Protein AF-A0A379TWH7-F1 (afdb_monomer_lite)

Foldseek 3Di:
DDDDDPPPDDPPPPPLFDPLLVVLLVLLVVLDLCVVPVVVVVCVQLNPVRSVVVCVVVVVVVVVVVVVVVVVCVVDVDPDDCLVVCCVPPHVVRSVVVVVVVVVVVVVSLVVRLQSQLVVVCVVVVPDDSVVSSVVVVVVVVVQVPPDPNSVSVVSSVSSVVSVVVVVVVVVVVVCLCVPVDPPDPNCHCVSVVVSVVVVVVVVVD

Organism: Salmonella diarizonae (NCBI:txid59204)

Secondary structure (DSSP, 8-state):
--------PPP-----S-HHHHHHHHHHHHS-HIIIIIHHHHHHHHHHHHHHHHHHHHHHHHHHHHHHHHHHHHHS--SS-HHHHHHHHT-HHHHHHHHHHHHHHHHHHHHHHHHHHHHHHHHH-TTS-HHHHHHHHHHHHHHHHHH-HHHHHHHHHHHHHHHHHHHHHHHHHHHHHHHT-STTS---TTHHHHHHHHHHHHHTT-

InterPro domains:
  IPR004840 Amino acid permease, conserved site [PS00218] (46-77)
  IPR004841 Amino acid permease/SLC12A domain [PF00324] (21-196)
  IPR050524 Amino-acid permease-like [PTHR43341] (9-195)

Sequence (206 aa):
MGSKTKTTEAPALRRELKARHLTMIAIGGSIGTGLFVASGATISQAGPGGALFSYILIGLMVYFLMTSLGELAAYMPVSGSFATYGQNYVEEGFGFALGWNYWYNWAVTIAVDLVAAQLVMGWWFPDTPGWIWSALFLCVIFLLNYISVRGFGEAEYWFSLIKVATVIIFIIVGVAMIIGIFKGVEPVGWSNWTTAMRLSLAVLRQ

pLDDT: mean 79.87, std 15.25, range [38.5, 97.06]

Structure (mmCIF, N/CA/C/O backbone):
data_AF-A0A379TWH7-F1
#
_entry.id   AF-A0A379TWH7-F1
#
loop_
_atom_site.group_PDB
_atom_site.id
_atom_site.type_symbol
_atom_site.label_atom_id
_atom_site.label_alt_id
_atom_site.label_comp_id
_atom_site.label_asym_id
_atom_site.label_entity_id
_atom_site.label_seq_id
_atom_site.pdbx_PDB_ins_code
_atom_site.Cartn_x
_atom_site.Cartn_y
_atom_site.Cartn_z
_atom_site.occupancy
_atom_site.B_iso_or_equiv
_atom_site.auth_seq_id
_atom_site.auth_comp_id
_atom_site.auth_asym_id
_atom_site.auth_atom_id
_atom_site.pdbx_PDB_model_num
ATOM 1 N N . MET A 1 1 ? -30.732 -3.553 51.190 1.00 41.97 1 MET A N 1
ATOM 2 C CA . MET A 1 1 ? -30.822 -4.399 49.980 1.00 41.97 1 MET A CA 1
ATOM 3 C C . MET A 1 1 ? -30.023 -3.700 48.883 1.00 41.97 1 MET A C 1
ATOM 5 O O . MET A 1 1 ? -30.536 -2.804 48.233 1.00 41.97 1 MET A O 1
ATOM 9 N N . GLY A 1 2 ? -28.715 -3.970 48.812 1.00 41.72 2 GLY A N 1
ATOM 10 C CA . GLY A 1 2 ? -27.791 -3.265 47.917 1.00 41.72 2 GLY A CA 1
ATOM 11 C C . GLY A 1 2 ? -27.851 -3.847 46.509 1.00 41.72 2 GLY A C 1
ATOM 12 O O . GLY A 1 2 ? -27.476 -5.000 46.308 1.00 41.72 2 GLY A O 1
ATOM 13 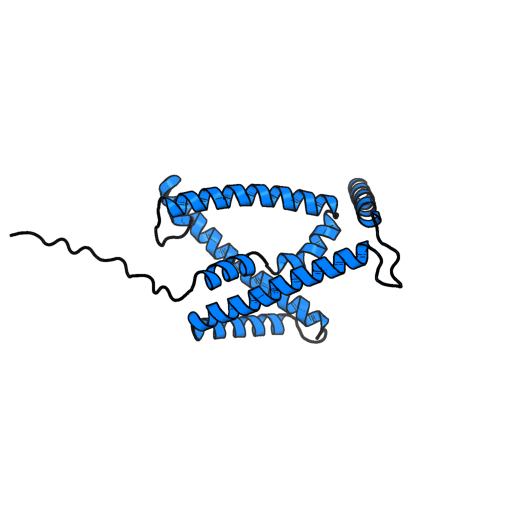N N . SER A 1 3 ? -28.345 -3.057 45.557 1.00 43.91 3 SER A N 1
ATOM 14 C CA . SER A 1 3 ? -28.321 -3.379 44.130 1.00 43.91 3 SER A CA 1
ATOM 15 C C . SER A 1 3 ? -26.869 -3.522 43.670 1.00 43.91 3 SER A C 1
ATOM 17 O O . SER A 1 3 ? -26.143 -2.535 43.567 1.00 43.91 3 SER A O 1
ATOM 19 N N . LYS A 1 4 ? -26.429 -4.760 43.421 1.00 41.62 4 LYS A N 1
ATOM 20 C CA . LYS A 1 4 ? -25.165 -5.040 42.734 1.00 41.62 4 LYS A CA 1
ATOM 21 C C . LYS A 1 4 ? -25.346 -4.681 41.262 1.00 41.62 4 LYS A C 1
ATOM 23 O O . LYS A 1 4 ? -25.894 -5.468 40.494 1.00 41.62 4 LYS A O 1
ATOM 28 N N . THR A 1 5 ? -24.890 -3.495 40.881 1.00 42.72 5 THR A N 1
ATOM 29 C CA . THR A 1 5 ? -24.709 -3.110 39.481 1.00 42.72 5 THR A CA 1
ATOM 30 C C . THR A 1 5 ? -23.737 -4.107 38.849 1.00 42.72 5 THR A C 1
ATOM 32 O O . THR A 1 5 ? -22.561 -4.137 39.203 1.00 42.72 5 THR A O 1
ATOM 35 N N . LYS A 1 6 ? -24.234 -4.983 37.969 1.00 38.50 6 LYS A N 1
ATOM 36 C CA . LYS A 1 6 ? -23.388 -5.837 37.129 1.00 38.50 6 LYS A CA 1
ATOM 37 C C . LYS A 1 6 ? -22.610 -4.918 36.190 1.00 38.50 6 LYS A C 1
ATOM 39 O O . LYS A 1 6 ? -23.174 -4.413 35.224 1.00 38.50 6 LYS A O 1
ATOM 44 N N . THR A 1 7 ? -21.337 -4.684 36.480 1.00 41.66 7 THR A N 1
ATOM 45 C CA . THR A 1 7 ? -20.382 -4.159 35.506 1.00 41.66 7 THR A CA 1
ATOM 46 C C . THR A 1 7 ? -20.262 -5.214 34.412 1.00 41.66 7 THR A C 1
ATOM 48 O O . THR A 1 7 ? -19.643 -6.256 34.611 1.00 41.66 7 THR A O 1
ATOM 51 N N . THR A 1 8 ? -20.940 -5.005 33.286 1.00 43.81 8 THR A N 1
ATOM 52 C CA . THR A 1 8 ? -20.723 -5.797 32.074 1.00 43.81 8 THR A CA 1
ATOM 53 C C . THR A 1 8 ? -19.299 -5.502 31.614 1.00 43.81 8 THR A C 1
ATOM 55 O O . THR A 1 8 ? -19.053 -4.477 30.984 1.00 43.81 8 THR A O 1
ATOM 58 N N . GLU A 1 9 ? -18.342 -6.346 32.005 1.00 47.56 9 GLU A N 1
ATOM 59 C CA . GLU A 1 9 ? -16.989 -6.319 31.454 1.00 47.56 9 GLU A CA 1
ATOM 60 C C . GLU A 1 9 ? -17.110 -6.429 29.930 1.00 47.56 9 GLU A C 1
ATOM 62 O O . GLU A 1 9 ? -17.664 -7.401 29.408 1.00 47.56 9 GLU A O 1
ATOM 67 N N . ALA A 1 10 ? -16.660 -5.396 29.212 1.00 54.84 10 ALA A N 1
ATOM 68 C CA . ALA A 1 10 ? -16.568 -5.443 27.761 1.00 54.84 10 ALA A CA 1
ATOM 69 C C . ALA A 1 10 ? -15.741 -6.683 27.375 1.00 54.84 10 ALA A C 1
ATOM 71 O O . ALA A 1 10 ? -14.722 -6.942 28.022 1.00 54.84 10 ALA A O 1
ATOM 72 N N . PRO A 1 11 ? -16.160 -7.472 26.369 1.00 49.34 11 PRO A N 1
ATOM 73 C CA . PRO A 1 11 ? -15.465 -8.699 26.008 1.00 49.34 11 PRO A CA 1
ATOM 74 C C . PRO A 1 11 ? -13.989 -8.391 25.754 1.00 49.34 11 PRO A C 1
ATOM 76 O O . PRO A 1 11 ? -13.649 -7.615 24.860 1.00 49.34 11 PRO A O 1
ATOM 79 N N . ALA A 1 12 ? -13.113 -8.974 26.574 1.00 54.34 12 ALA A N 1
ATOM 80 C CA . ALA A 1 12 ? -11.678 -8.799 26.443 1.00 54.34 12 ALA A CA 1
ATOM 81 C C . ALA A 1 12 ? -11.253 -9.280 25.049 1.00 54.34 12 ALA A C 1
ATOM 83 O O . ALA A 1 12 ? -11.352 -10.469 24.731 1.00 54.34 12 ALA A O 1
ATOM 84 N N . LEU A 1 13 ? -10.806 -8.346 24.205 1.00 58.84 13 LEU A N 1
ATOM 85 C CA . LEU A 1 13 ? -10.244 -8.651 22.893 1.00 58.84 13 LEU A CA 1
ATOM 86 C C . LEU A 1 13 ? -9.157 -9.715 23.061 1.00 58.84 13 LEU A C 1
ATOM 88 O O . LEU A 1 13 ? -8.181 -9.518 23.792 1.00 58.84 13 LEU A O 1
ATOM 92 N N . ARG A 1 14 ? -9.319 -10.857 22.381 1.00 55.38 14 ARG A N 1
ATOM 93 C CA . ARG A 1 14 ? -8.297 -11.905 22.355 1.00 55.38 14 ARG A CA 1
ATOM 94 C C . ARG A 1 14 ? -7.048 -11.335 21.698 1.00 55.38 14 ARG A C 1
ATOM 96 O O . ARG A 1 14 ? -6.985 -11.157 20.484 1.00 55.38 14 ARG A O 1
ATOM 103 N N . ARG A 1 15 ? -6.052 -11.014 22.519 1.00 59.81 15 ARG A N 1
ATOM 104 C CA . ARG A 1 15 ? -4.813 -10.371 22.083 1.00 59.81 15 ARG A CA 1
ATOM 105 C C . ARG A 1 15 ? -3.874 -11.408 21.470 1.00 59.81 15 ARG A C 1
ATOM 107 O O . ARG A 1 15 ? -2.897 -11.823 22.082 1.00 59.81 15 ARG A O 1
ATOM 114 N N . GLU A 1 16 ? -4.215 -11.873 20.270 1.00 66.81 16 GLU A N 1
ATOM 115 C CA . GLU A 1 16 ? -3.460 -12.922 19.573 1.00 66.81 16 GLU A CA 1
ATOM 116 C C . GLU A 1 16 ? -2.306 -12.377 18.713 1.00 66.81 16 GLU A C 1
ATOM 118 O O . GLU A 1 16 ? -1.366 -13.114 18.412 1.00 66.81 16 GLU A O 1
ATOM 123 N N . LEU A 1 17 ? -2.329 -11.081 18.374 1.00 66.00 17 LEU A N 1
ATOM 124 C CA . LEU A 1 17 ? -1.274 -10.389 17.628 1.00 66.00 17 LEU A CA 1
ATOM 125 C C . LEU A 1 17 ? -0.254 -9.746 18.581 1.00 66.00 17 LEU A C 1
ATOM 127 O O . LEU A 1 17 ? -0.597 -8.935 19.443 1.00 66.00 17 LEU A O 1
ATOM 131 N N . LYS A 1 18 ? 1.025 -10.105 18.419 1.00 75.62 18 LYS A N 1
ATOM 132 C CA . LYS A 1 18 ? 2.149 -9.502 19.155 1.00 75.62 18 LYS A CA 1
ATOM 133 C C . LYS A 1 18 ? 2.480 -8.120 18.580 1.00 75.62 18 LYS A C 1
ATOM 135 O O . LYS A 1 18 ? 2.229 -7.868 17.405 1.00 75.62 18 LYS A O 1
ATOM 140 N N . ALA A 1 19 ? 3.138 -7.264 19.366 1.00 79.44 19 ALA A N 1
ATOM 141 C CA . ALA A 1 19 ? 3.559 -5.922 18.935 1.00 79.44 19 ALA A CA 1
ATOM 142 C C . ALA A 1 19 ? 4.346 -5.936 17.610 1.00 79.44 19 ALA A C 1
ATOM 144 O O . ALA A 1 19 ? 4.063 -5.148 16.718 1.00 79.44 19 ALA A O 1
ATOM 145 N N . ARG A 1 20 ? 5.245 -6.914 17.427 1.00 78.50 20 ARG A N 1
ATOM 146 C CA . ARG A 1 20 ? 5.982 -7.100 16.165 1.00 78.50 20 ARG A CA 1
ATOM 147 C C . ARG A 1 20 ? 5.073 -7.348 14.950 1.00 78.50 20 ARG A C 1
ATOM 149 O O . ARG A 1 20 ? 5.395 -6.892 13.862 1.00 78.50 20 ARG A O 1
ATOM 156 N N . HIS A 1 21 ? 3.954 -8.062 15.124 1.00 77.75 21 HIS A N 1
ATOM 157 C CA . HIS A 1 21 ? 3.006 -8.318 14.036 1.00 77.75 21 HIS A CA 1
ATOM 158 C C . HIS A 1 21 ? 2.254 -7.030 13.712 1.00 77.75 21 HIS A C 1
ATOM 160 O O . HIS A 1 21 ? 2.163 -6.671 12.552 1.00 77.75 21 HIS A O 1
ATOM 166 N N . LEU A 1 22 ? 1.816 -6.281 14.728 1.00 79.00 22 LEU A N 1
ATOM 167 C CA . LEU A 1 22 ? 1.163 -4.981 14.543 1.00 79.00 22 LEU A CA 1
ATOM 168 C C . LEU A 1 22 ? 2.055 -3.980 13.792 1.00 79.00 22 LEU A C 1
ATOM 170 O O . LEU A 1 22 ? 1.599 -3.364 12.835 1.00 79.00 22 LEU A O 1
ATOM 174 N N . THR A 1 23 ? 3.332 -3.860 14.167 1.00 83.56 23 THR A N 1
ATOM 175 C CA . THR A 1 23 ? 4.281 -2.982 13.464 1.00 83.56 23 THR A CA 1
ATOM 176 C C . THR A 1 23 ? 4.491 -3.419 12.017 1.00 83.56 23 THR A C 1
ATOM 178 O O . THR A 1 23 ? 4.464 -2.587 11.115 1.00 83.56 23 THR A O 1
ATOM 181 N N . MET A 1 24 ? 4.658 -4.720 11.770 1.00 79.94 24 MET A N 1
ATOM 182 C CA . MET A 1 24 ? 4.864 -5.223 10.409 1.00 79.94 24 MET A CA 1
ATOM 183 C C . MET A 1 24 ? 3.610 -5.146 9.543 1.00 79.94 24 MET A C 1
ATOM 185 O O . MET A 1 24 ? 3.743 -4.898 8.351 1.00 79.94 24 MET A O 1
ATOM 189 N N . ILE A 1 25 ? 2.416 -5.286 10.120 1.00 82.88 25 ILE A N 1
ATOM 190 C CA . ILE A 1 25 ? 1.145 -5.031 9.432 1.00 82.88 25 ILE A CA 1
ATOM 191 C C . ILE A 1 25 ? 1.052 -3.549 9.052 1.00 82.88 25 ILE A C 1
ATOM 193 O O . ILE A 1 25 ? 0.705 -3.231 7.923 1.00 82.88 25 ILE A O 1
ATOM 197 N N . ALA A 1 26 ? 1.422 -2.630 9.950 1.00 84.69 26 ALA A N 1
ATOM 198 C CA . ALA A 1 26 ? 1.404 -1.196 9.652 1.00 84.69 26 ALA A CA 1
ATOM 199 C C . ALA A 1 26 ? 2.399 -0.816 8.535 1.00 84.69 26 ALA A C 1
ATOM 201 O O . ALA A 1 26 ? 2.061 -0.071 7.613 1.00 84.69 26 ALA A O 1
ATOM 202 N N . ILE A 1 27 ? 3.615 -1.369 8.568 1.00 85.69 27 ILE A N 1
ATOM 203 C CA . ILE A 1 27 ? 4.618 -1.150 7.513 1.00 85.69 27 ILE A CA 1
ATOM 204 C C . ILE A 1 27 ? 4.176 -1.822 6.203 1.00 85.69 27 ILE A C 1
ATOM 206 O O . ILE A 1 27 ? 4.192 -1.201 5.147 1.00 85.69 27 ILE A O 1
ATOM 210 N N . GLY A 1 28 ? 3.725 -3.073 6.261 1.00 82.94 28 GLY 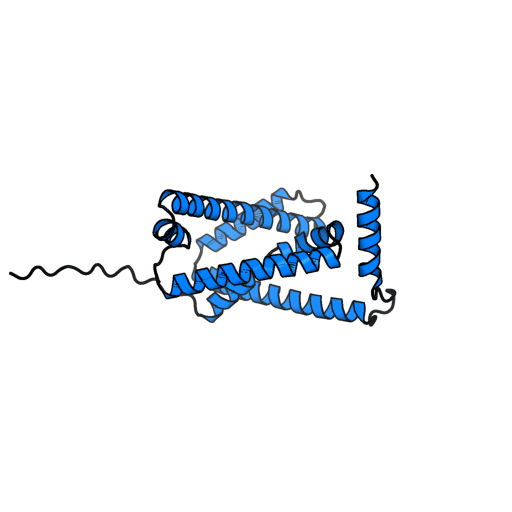A N 1
ATOM 211 C CA . GLY A 1 28 ? 3.330 -3.859 5.089 1.00 82.94 28 GLY A CA 1
ATOM 212 C C . GLY A 1 28 ? 2.057 -3.360 4.415 1.00 82.94 28 GLY A C 1
ATOM 213 O O . GLY A 1 28 ? 1.940 -3.462 3.195 1.00 82.94 28 GLY A O 1
ATOM 214 N N . GLY A 1 29 ? 1.138 -2.797 5.200 1.00 82.25 29 GLY A N 1
ATOM 215 C CA . GLY A 1 29 ? -0.083 -2.155 4.725 1.00 82.25 29 GLY A CA 1
ATOM 216 C C . GLY A 1 29 ? 0.162 -0.762 4.148 1.00 82.25 29 GLY A C 1
ATOM 217 O O . GLY A 1 29 ? -0.509 -0.378 3.197 1.00 82.25 29 GLY A O 1
ATOM 218 N N . SER A 1 30 ? 1.147 -0.016 4.663 1.00 85.25 30 SER A N 1
ATOM 219 C CA . SER A 1 30 ? 1.536 1.272 4.064 1.00 85.25 30 SER A CA 1
ATOM 220 C C . SER A 1 30 ? 2.358 1.096 2.781 1.00 85.25 30 SER A C 1
ATOM 222 O O . SER A 1 30 ? 2.226 1.892 1.852 1.00 85.25 30 SER A O 1
ATOM 224 N N . ILE A 1 31 ? 3.151 0.022 2.678 1.00 86.06 31 ILE A N 1
ATOM 225 C CA . ILE A 1 31 ? 3.842 -0.379 1.444 1.00 86.06 31 ILE A CA 1
ATOM 226 C C . ILE A 1 31 ? 2.873 -1.181 0.558 1.00 86.06 31 ILE A C 1
ATOM 228 O O . ILE A 1 31 ? 2.811 -2.416 0.572 1.00 86.06 31 ILE A O 1
ATOM 232 N N . GLY A 1 32 ? 2.080 -0.445 -0.215 1.00 77.19 32 GLY A N 1
ATOM 233 C CA . GLY A 1 32 ? 1.083 -0.997 -1.127 1.00 77.19 32 GLY A CA 1
ATOM 234 C C . GLY A 1 32 ? 1.594 -1.259 -2.545 1.00 77.19 32 GLY A C 1
ATOM 235 O O . GLY A 1 32 ? 2.713 -0.906 -2.927 1.00 77.19 32 GLY A O 1
ATOM 236 N N . THR A 1 33 ? 0.702 -1.814 -3.362 1.00 79.75 33 THR A N 1
ATOM 237 C CA . THR A 1 33 ? 0.847 -1.947 -4.821 1.00 79.75 33 THR A CA 1
ATOM 238 C C . THR A 1 33 ? 1.147 -0.611 -5.504 1.00 79.75 33 THR A C 1
ATOM 240 O O . THR A 1 33 ? 1.873 -0.577 -6.497 1.00 79.75 33 THR A O 1
ATOM 243 N N . GLY A 1 34 ? 0.686 0.504 -4.925 1.00 75.62 34 GLY A N 1
ATOM 244 C CA . GLY A 1 34 ? 0.946 1.858 -5.414 1.00 75.62 34 GLY A CA 1
ATOM 245 C C . GLY A 1 34 ? 2.431 2.194 -5.602 1.00 75.62 34 GLY A C 1
ATOM 246 O O . GLY A 1 34 ? 2.769 2.837 -6.593 1.00 75.62 34 GLY A O 1
ATOM 247 N N . LEU A 1 35 ? 3.326 1.711 -4.731 1.00 83.44 35 LEU A N 1
ATOM 248 C CA . LEU A 1 35 ? 4.763 2.006 -4.837 1.00 83.44 35 LEU A CA 1
ATOM 249 C C . LEU A 1 35 ? 5.415 1.365 -6.074 1.00 83.44 35 LEU A C 1
ATOM 251 O O . LEU A 1 35 ? 6.339 1.924 -6.657 1.00 83.44 35 LEU A O 1
ATOM 255 N N . PHE A 1 36 ? 4.953 0.181 -6.473 1.00 78.38 36 PHE A N 1
ATOM 256 C CA . PHE A 1 36 ? 5.577 -0.582 -7.558 1.00 78.38 36 PHE A CA 1
ATOM 257 C C . PHE A 1 36 ? 4.824 -0.451 -8.881 1.00 78.38 36 PHE A C 1
ATOM 259 O O . PHE A 1 36 ? 5.446 -0.375 -9.935 1.00 78.38 36 PHE A O 1
ATOM 266 N N . VAL A 1 37 ? 3.493 -0.397 -8.834 1.00 81.69 37 VAL A N 1
ATOM 267 C CA . VAL A 1 37 ? 2.642 -0.374 -10.030 1.00 81.69 37 VAL A CA 1
ATOM 268 C C . VAL A 1 37 ? 2.282 1.056 -10.431 1.00 81.69 37 VAL A C 1
ATOM 270 O O . VAL A 1 37 ? 2.312 1.384 -11.614 1.00 81.69 37 VAL A O 1
ATOM 273 N N . ALA A 1 38 ? 1.983 1.937 -9.469 1.00 79.56 38 ALA A N 1
ATOM 274 C CA . ALA A 1 38 ? 1.510 3.291 -9.773 1.00 79.56 38 ALA A CA 1
ATOM 275 C C . ALA A 1 38 ? 2.638 4.331 -9.856 1.00 79.56 38 ALA A C 1
ATOM 277 O O . ALA A 1 38 ? 2.545 5.271 -10.645 1.00 79.56 38 ALA A O 1
ATOM 278 N N . SER A 1 39 ? 3.729 4.168 -9.098 1.00 83.50 39 SER A N 1
ATOM 279 C CA . SER A 1 39 ? 4.813 5.159 -9.061 1.00 83.50 39 SER A CA 1
ATOM 280 C C . SER A 1 39 ? 5.451 5.423 -10.425 1.00 83.50 39 SER A C 1
ATOM 282 O O . SER A 1 39 ? 5.795 6.569 -10.707 1.00 83.50 39 SER A O 1
ATOM 284 N N . GLY A 1 40 ? 5.551 4.415 -11.299 1.00 80.31 40 GLY A N 1
ATOM 285 C CA . GLY A 1 40 ? 6.051 4.601 -12.665 1.00 80.31 40 GLY A CA 1
ATOM 286 C C . GLY A 1 40 ? 5.194 5.579 -13.476 1.00 80.31 40 GLY A C 1
ATOM 287 O O . GLY A 1 40 ? 5.724 6.506 -14.090 1.00 80.31 40 GLY A O 1
ATOM 288 N N . ALA A 1 41 ? 3.867 5.435 -13.411 1.00 80.50 41 ALA A N 1
ATOM 289 C CA . ALA A 1 41 ? 2.933 6.340 -14.077 1.00 80.50 41 ALA A CA 1
ATOM 290 C C . ALA A 1 41 ? 2.991 7.756 -13.480 1.00 80.50 41 ALA A C 1
ATOM 292 O O . ALA A 1 41 ? 3.061 8.730 -14.229 1.00 80.50 41 ALA A O 1
ATOM 293 N N . THR A 1 42 ? 3.045 7.877 -12.149 1.00 82.75 42 THR A N 1
ATOM 294 C CA . THR A 1 42 ? 3.164 9.174 -11.462 1.00 82.75 42 THR A CA 1
ATOM 295 C C . THR A 1 42 ? 4.439 9.911 -11.862 1.00 82.75 42 THR A C 1
ATOM 297 O O . THR A 1 42 ? 4.385 11.091 -12.196 1.00 82.75 42 THR A O 1
ATOM 300 N N . ILE A 1 43 ? 5.587 9.226 -11.881 1.00 84.81 43 ILE A N 1
ATOM 301 C CA . ILE A 1 43 ? 6.868 9.830 -12.271 1.00 84.81 43 ILE A CA 1
ATOM 302 C C . ILE A 1 43 ? 6.865 10.190 -13.761 1.00 84.81 43 ILE A C 1
ATOM 304 O O . ILE A 1 43 ? 7.368 11.250 -14.125 1.00 84.81 43 ILE A O 1
ATOM 308 N N . SER A 1 44 ? 6.276 9.355 -14.622 1.00 81.38 44 SER A N 1
ATOM 309 C CA . SER A 1 44 ? 6.177 9.639 -16.058 1.00 81.38 44 SER A CA 1
ATOM 310 C C . SER A 1 44 ? 5.304 10.858 -16.366 1.00 81.38 44 SER A C 1
ATOM 312 O O . SER A 1 44 ? 5.599 11.576 -17.317 1.00 81.38 44 SER A O 1
ATOM 314 N N . GLN A 1 45 ? 4.228 11.079 -15.607 1.00 81.94 45 GLN A N 1
ATOM 315 C CA . GLN A 1 45 ? 3.286 12.177 -15.845 1.00 81.94 45 GLN A CA 1
ATOM 316 C C . GLN A 1 45 ? 3.718 13.476 -15.153 1.00 81.94 45 GLN A C 1
ATOM 318 O O . GLN A 1 45 ? 3.724 14.535 -15.774 1.00 81.94 45 GLN A O 1
ATOM 323 N N . ALA A 1 46 ? 4.097 13.406 -13.874 1.00 81.00 46 ALA A N 1
ATOM 324 C CA . ALA A 1 46 ? 4.458 14.577 -13.070 1.00 81.00 46 ALA A CA 1
ATOM 325 C C . ALA A 1 46 ? 5.950 14.948 -13.163 1.00 81.00 46 ALA A C 1
ATOM 327 O O . ALA A 1 46 ? 6.358 16.022 -12.716 1.00 81.00 46 ALA A O 1
ATOM 328 N N . GLY A 1 47 ? 6.785 14.061 -13.709 1.00 83.50 47 GLY A N 1
ATOM 329 C CA . GLY A 1 47 ? 8.238 14.171 -13.633 1.00 83.50 47 GLY A CA 1
ATOM 330 C C . GLY A 1 47 ? 8.793 13.817 -12.246 1.00 83.50 47 GLY A C 1
ATOM 331 O O . GLY A 1 47 ? 8.053 13.773 -11.261 1.00 83.50 47 GLY A O 1
ATOM 332 N N . PRO A 1 48 ? 10.116 13.605 -12.119 1.00 84.69 48 PRO A N 1
ATOM 333 C CA . PRO A 1 48 ? 10.739 13.243 -10.846 1.00 84.69 48 PRO A CA 1
ATOM 334 C C . PRO A 1 48 ? 10.623 14.356 -9.794 1.00 84.69 48 PRO A C 1
ATOM 336 O O . PRO A 1 48 ? 10.358 14.070 -8.629 1.00 84.69 48 PRO A O 1
ATOM 339 N N . GLY A 1 49 ? 10.760 15.625 -10.199 1.00 85.38 49 GLY A N 1
ATOM 340 C CA . GLY A 1 49 ? 10.616 16.770 -9.294 1.00 85.38 49 GLY A CA 1
ATOM 341 C C . GLY A 1 49 ? 9.181 16.956 -8.791 1.00 85.38 49 GLY A C 1
ATOM 342 O O . GLY A 1 49 ? 8.974 17.125 -7.591 1.00 85.38 49 GLY A O 1
ATOM 343 N N . GLY A 1 50 ? 8.193 16.862 -9.690 1.00 86.75 50 GLY A N 1
ATOM 344 C CA . GLY A 1 50 ? 6.775 16.948 -9.334 1.00 86.75 50 GLY A CA 1
ATOM 345 C C . GLY A 1 50 ? 6.344 15.796 -8.429 1.00 86.75 50 GLY A C 1
ATOM 346 O O . GLY A 1 50 ? 5.754 16.035 -7.380 1.00 86.75 50 GLY A O 1
ATOM 347 N N . ALA A 1 51 ? 6.731 14.562 -8.766 1.00 87.69 51 ALA A N 1
ATOM 348 C CA . ALA A 1 51 ? 6.445 13.388 -7.946 1.00 87.69 51 ALA A CA 1
ATOM 349 C C . ALA A 1 51 ? 7.044 13.499 -6.531 1.00 87.69 51 ALA A C 1
ATOM 351 O O . ALA A 1 51 ? 6.352 13.211 -5.555 1.00 87.69 51 ALA A O 1
ATOM 352 N N . LEU A 1 52 ? 8.296 13.963 -6.399 1.00 89.19 52 LEU A N 1
ATOM 353 C CA . LEU A 1 52 ? 8.938 14.141 -5.093 1.00 89.19 52 LEU A CA 1
ATOM 354 C C . LEU A 1 52 ? 8.263 15.243 -4.265 1.00 89.19 52 LEU A C 1
ATOM 356 O O . LEU A 1 52 ? 8.002 15.046 -3.079 1.00 89.19 52 LEU A O 1
ATOM 360 N N . PHE A 1 53 ? 7.946 16.383 -4.883 1.00 90.31 53 PHE A N 1
ATOM 361 C CA . PHE A 1 53 ? 7.253 17.478 -4.205 1.00 90.31 53 PHE A CA 1
ATOM 362 C C . PHE A 1 53 ? 5.864 17.052 -3.715 1.00 90.31 53 PHE A C 1
ATOM 364 O O . PHE A 1 53 ? 5.531 17.267 -2.549 1.00 90.31 53 PHE A O 1
ATOM 371 N N . SER A 1 54 ? 5.081 16.380 -4.565 1.00 90.69 54 SER A N 1
ATOM 372 C CA . SER A 1 54 ? 3.780 15.823 -4.183 1.00 90.69 54 SER A CA 1
ATOM 373 C C . SER A 1 54 ? 3.904 14.817 -3.040 1.00 90.69 54 SER A C 1
ATOM 375 O O . SER A 1 54 ? 3.098 14.855 -2.113 1.00 90.69 54 SER A O 1
ATOM 377 N N . TYR A 1 55 ? 4.926 13.954 -3.062 1.00 90.44 55 TYR A N 1
ATOM 378 C CA . TYR A 1 55 ? 5.158 12.983 -1.994 1.00 90.44 55 TYR A CA 1
ATOM 379 C C . TYR A 1 55 ? 5.454 13.662 -0.649 1.00 90.44 55 TYR A C 1
ATOM 381 O O . TYR A 1 55 ? 4.879 13.281 0.368 1.00 90.44 55 TYR A O 1
ATOM 389 N N . ILE A 1 56 ? 6.292 14.705 -0.639 1.00 94.50 56 ILE A N 1
ATOM 390 C CA . ILE A 1 56 ? 6.597 15.484 0.572 1.00 94.50 56 ILE A CA 1
ATOM 391 C C . ILE A 1 56 ? 5.342 16.188 1.097 1.00 94.50 56 ILE A C 1
ATOM 393 O O . ILE A 1 56 ? 5.059 16.128 2.292 1.00 94.50 56 ILE A O 1
ATOM 397 N N . LEU A 1 57 ? 4.575 16.831 0.213 1.00 95.88 57 LEU A N 1
ATOM 398 C CA . LEU A 1 57 ? 3.384 17.589 0.592 1.00 95.88 57 LEU A CA 1
ATOM 399 C C . LEU A 1 57 ? 2.306 16.685 1.209 1.00 95.88 57 LEU A C 1
ATOM 401 O O . LEU A 1 57 ? 1.801 16.967 2.297 1.00 95.88 57 LEU A O 1
ATOM 405 N N . ILE A 1 58 ? 1.982 15.578 0.536 1.00 94.31 58 ILE A N 1
ATOM 406 C CA . ILE A 1 58 ? 1.000 14.606 1.029 1.00 94.31 58 ILE A CA 1
ATOM 407 C C . ILE A 1 58 ? 1.520 13.909 2.287 1.00 94.31 58 ILE A C 1
ATOM 409 O O . ILE A 1 58 ? 0.766 13.748 3.244 1.00 94.31 58 ILE A O 1
ATOM 413 N N . GLY A 1 59 ? 2.806 13.552 2.332 1.00 94.06 59 GLY A N 1
ATOM 414 C CA . GLY A 1 59 ? 3.430 12.948 3.508 1.00 94.06 59 GLY A CA 1
ATOM 415 C C . GLY A 1 59 ? 3.336 13.840 4.746 1.00 94.06 59 GLY A C 1
ATOM 416 O O . GLY A 1 59 ? 2.979 13.357 5.819 1.00 94.06 59 GLY A O 1
ATOM 417 N N . LEU A 1 60 ? 3.570 15.147 4.596 1.00 97.06 60 LEU A N 1
ATOM 418 C CA . LEU A 1 60 ? 3.437 16.115 5.685 1.00 97.06 60 LEU A CA 1
ATOM 419 C C . LEU A 1 60 ? 1.986 16.221 6.181 1.00 97.06 60 LEU A C 1
ATOM 421 O O . LEU A 1 60 ? 1.740 16.202 7.386 1.00 97.06 60 LEU A O 1
ATOM 425 N N . MET A 1 61 ? 1.020 16.285 5.261 1.00 96.69 61 MET A N 1
ATOM 426 C CA . MET A 1 61 ? -0.405 16.315 5.606 1.00 96.69 61 MET A CA 1
ATOM 427 C C . MET A 1 61 ? -0.830 15.048 6.367 1.00 96.69 61 MET A C 1
ATOM 429 O O . MET A 1 61 ? -1.474 15.136 7.412 1.00 96.69 61 MET A O 1
ATOM 433 N N . VAL A 1 62 ? -0.437 13.869 5.874 1.00 94.50 62 VAL A N 1
ATOM 434 C CA . VAL A 1 62 ? -0.747 12.579 6.509 1.00 94.50 62 VAL A CA 1
ATOM 435 C C . VAL A 1 62 ? -0.065 12.456 7.872 1.00 94.50 62 VAL A C 1
ATOM 437 O O . VAL A 1 62 ? -0.680 11.946 8.804 1.00 94.50 62 VAL A O 1
ATOM 440 N N . TYR A 1 63 ? 1.163 12.960 8.027 1.00 95.00 63 TYR A N 1
ATOM 441 C CA . TYR A 1 63 ? 1.871 12.967 9.307 1.00 95.00 63 TYR A CA 1
ATOM 442 C C . TYR A 1 63 ? 1.091 13.716 10.396 1.00 95.00 63 TYR A C 1
ATOM 444 O O . TYR A 1 63 ? 0.877 13.172 11.483 1.00 95.00 63 TYR A O 1
ATOM 452 N N . PHE A 1 64 ? 0.608 14.928 10.103 1.00 96.12 64 PHE A N 1
ATOM 453 C CA . PHE A 1 64 ? -0.210 15.687 11.054 1.00 96.12 64 PHE A CA 1
ATOM 454 C C . PHE A 1 64 ? -1.531 14.978 11.371 1.00 96.12 64 PHE A C 1
ATOM 456 O O . PHE A 1 64 ? -1.911 14.882 12.539 1.00 96.12 64 PHE A O 1
ATOM 463 N N . LEU A 1 65 ? -2.195 14.423 10.354 1.00 93.19 65 LEU A N 1
ATOM 464 C CA . LEU A 1 65 ? -3.456 13.702 10.522 1.00 93.19 65 LEU A CA 1
ATOM 465 C C . LEU A 1 65 ? -3.292 12.461 11.412 1.00 93.19 65 LEU A C 1
ATOM 467 O O . LEU A 1 65 ? -4.071 12.258 12.342 1.00 93.19 65 LEU A O 1
ATOM 471 N N . MET A 1 66 ? -2.261 11.650 11.167 1.00 92.38 66 MET A N 1
ATOM 472 C CA . MET A 1 66 ? -2.006 10.427 11.934 1.00 92.38 66 MET A CA 1
ATOM 473 C C . MET A 1 66 ? -1.562 10.725 13.364 1.00 92.38 66 MET A C 1
ATOM 475 O O . MET A 1 66 ? -1.955 10.009 14.282 1.00 92.38 66 MET A O 1
ATOM 479 N N . THR A 1 67 ? -0.798 11.800 13.569 1.00 93.94 67 THR A N 1
ATOM 480 C CA . THR A 1 67 ? -0.401 12.242 14.914 1.00 93.94 67 THR A CA 1
ATOM 481 C C . THR A 1 67 ? -1.624 12.668 15.727 1.00 93.94 67 THR A C 1
ATOM 483 O O . THR A 1 67 ? -1.810 12.190 16.843 1.00 93.94 67 THR A O 1
ATOM 486 N N . SER A 1 68 ? -2.515 13.477 15.143 1.00 91.56 68 SER A N 1
ATOM 487 C CA . SER A 1 68 ? -3.753 13.914 15.801 1.00 91.56 68 SER A CA 1
ATOM 488 C C . SER A 1 68 ? -4.692 12.745 16.128 1.00 91.56 68 SER A C 1
ATOM 490 O O . SER A 1 68 ? -5.192 12.646 17.249 1.00 91.56 68 SER A O 1
ATOM 492 N N . LEU A 1 69 ? -4.887 11.809 15.191 1.00 90.06 69 LEU A N 1
ATOM 493 C CA . LEU A 1 69 ? -5.668 10.593 15.445 1.00 90.06 69 LEU A CA 1
ATOM 494 C C . LEU A 1 69 ? -5.029 9.707 16.523 1.00 90.06 69 LEU A C 1
ATOM 496 O O . LEU A 1 69 ? -5.747 9.100 17.316 1.00 90.06 69 LEU A O 1
ATOM 500 N N . GLY A 1 70 ? -3.697 9.640 16.570 1.00 89.38 70 GLY A N 1
ATOM 501 C CA . GLY A 1 70 ? -2.954 8.896 17.585 1.00 89.38 70 GLY A CA 1
ATOM 502 C C . GLY A 1 70 ? -3.154 9.453 18.995 1.00 89.38 70 GLY A C 1
ATOM 503 O O . GLY A 1 70 ? -3.417 8.685 19.920 1.00 89.38 70 GLY A O 1
ATOM 504 N N . GLU A 1 71 ? -3.099 10.778 19.160 1.00 91.38 71 GLU A N 1
ATOM 505 C CA . GLU A 1 71 ? -3.399 11.439 20.438 1.00 91.38 71 GLU A CA 1
ATOM 506 C C . GLU A 1 71 ? -4.846 11.194 20.872 1.00 91.38 71 GLU A C 1
ATOM 508 O O . GLU A 1 71 ? -5.106 10.880 22.036 1.00 91.38 71 GLU A O 1
ATOM 513 N N . LEU A 1 72 ? -5.788 11.251 19.927 1.00 89.69 72 LEU A N 1
ATOM 514 C CA . LEU A 1 72 ? -7.197 10.999 20.208 1.00 89.69 72 LEU A CA 1
ATOM 515 C C . LEU A 1 72 ? -7.463 9.543 20.610 1.00 89.69 72 LEU A C 1
ATOM 517 O O . LEU A 1 72 ? -8.244 9.290 21.526 1.00 89.69 72 LEU A O 1
ATOM 521 N N . ALA A 1 73 ? -6.768 8.592 19.982 1.00 87.19 73 ALA A N 1
ATOM 522 C CA . ALA A 1 73 ? -6.833 7.180 20.343 1.00 87.19 73 ALA A CA 1
ATOM 523 C C . ALA A 1 73 ? -6.215 6.881 21.715 1.00 87.19 73 ALA A C 1
ATOM 525 O O . ALA A 1 73 ? -6.711 6.013 22.435 1.00 87.19 73 ALA A O 1
ATOM 526 N N . ALA A 1 74 ? -5.167 7.614 22.105 1.00 87.88 74 ALA A N 1
ATOM 527 C CA . ALA A 1 74 ? -4.587 7.525 23.442 1.00 87.88 74 ALA A CA 1
ATOM 528 C C . ALA A 1 74 ? -5.499 8.149 24.514 1.00 87.88 74 ALA A C 1
ATOM 530 O O . ALA A 1 74 ? -5.599 7.615 25.618 1.00 87.88 74 ALA A O 1
ATOM 531 N N . TYR A 1 75 ? -6.179 9.253 24.189 1.00 87.50 75 TYR A N 1
ATOM 532 C CA . TYR A 1 75 ? -7.114 9.933 25.087 1.00 87.50 75 TYR A CA 1
ATOM 533 C C . TYR A 1 75 ? -8.425 9.154 25.278 1.00 87.50 75 TYR A C 1
ATOM 535 O O . TYR A 1 75 ? -8.924 9.038 26.397 1.00 87.50 75 TYR A O 1
ATOM 543 N N . MET A 1 76 ? -8.973 8.593 24.196 1.00 84.94 76 MET A N 1
ATOM 544 C CA . MET A 1 76 ? -10.226 7.838 24.186 1.00 84.94 76 MET A CA 1
ATOM 545 C C . MET A 1 76 ? -10.007 6.435 23.586 1.00 84.94 76 MET A C 1
ATOM 547 O O . MET A 1 76 ? -10.302 6.206 22.404 1.00 84.94 76 MET A O 1
ATOM 551 N N . PRO A 1 77 ? -9.523 5.470 24.397 1.00 81.06 77 PRO A N 1
ATOM 552 C CA . PRO A 1 77 ? -9.255 4.105 23.958 1.00 81.06 77 PRO A CA 1
ATOM 553 C C . PRO A 1 77 ? -10.557 3.297 23.865 1.00 81.06 77 PRO A C 1
ATOM 555 O O . PRO A 1 77 ? -10.843 2.416 24.676 1.00 81.06 77 PRO A O 1
ATOM 558 N N . VAL A 1 78 ? -11.377 3.619 22.871 1.00 80.44 78 VAL A N 1
ATOM 559 C CA . VAL A 1 78 ? -12.561 2.840 22.497 1.00 80.44 78 VAL A CA 1
ATOM 560 C C . VAL A 1 78 ? -12.179 1.790 21.459 1.00 80.44 78 VAL A C 1
ATOM 562 O O . VAL A 1 78 ? -11.299 2.006 20.634 1.00 80.44 78 VAL A O 1
ATOM 565 N N . SER A 1 79 ? -12.867 0.648 21.454 1.00 71.06 79 SER A N 1
ATOM 566 C CA . SER A 1 79 ? -12.680 -0.387 20.421 1.00 71.06 79 SER A CA 1
ATOM 567 C C . SER A 1 79 ? -13.236 0.009 19.043 1.00 71.06 79 SER A C 1
ATOM 569 O O . SER A 1 79 ? -13.189 -0.792 18.113 1.00 71.06 79 SER A O 1
ATOM 571 N N . GLY A 1 80 ? -13.811 1.209 18.923 1.00 70.44 80 GLY A N 1
ATOM 572 C CA . GLY A 1 80 ? -14.368 1.741 17.686 1.00 70.44 80 GLY A CA 1
ATOM 573 C C . GLY A 1 80 ? -13.302 2.299 16.736 1.00 70.44 80 GLY A C 1
ATOM 574 O O . GLY A 1 80 ? -12.176 2.587 17.129 1.00 70.44 80 GLY A O 1
ATOM 575 N N . SER A 1 81 ? -13.672 2.465 15.464 1.00 78.12 81 SER A N 1
ATOM 576 C CA . SER A 1 81 ? -12.828 3.106 14.442 1.00 78.12 81 SER A CA 1
ATOM 577 C C . SER A 1 81 ? -12.793 4.631 14.625 1.00 78.12 81 SER A C 1
ATOM 579 O O . SER A 1 81 ? -13.591 5.183 15.384 1.00 78.12 81 SER A O 1
ATOM 581 N N . PHE A 1 82 ? -11.950 5.330 13.862 1.00 81.62 82 PHE A N 1
ATOM 582 C CA . PHE A 1 82 ? -11.923 6.796 13.778 1.00 81.62 82 PHE A CA 1
ATOM 583 C C . PHE A 1 82 ? -13.282 7.417 13.406 1.00 81.62 82 PHE A C 1
ATOM 585 O O . PHE A 1 82 ? -13.536 8.576 13.724 1.00 81.62 82 PHE A O 1
ATOM 592 N N . ALA A 1 83 ? -14.192 6.640 12.808 1.00 85.56 83 ALA A N 1
ATOM 593 C CA . ALA A 1 83 ? -15.593 7.023 12.640 1.00 85.56 83 ALA A CA 1
ATOM 594 C C . ALA A 1 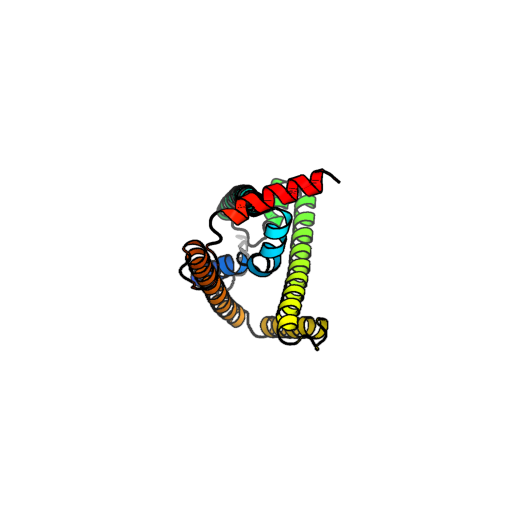83 ? -16.260 7.401 13.979 1.00 85.56 83 ALA A C 1
ATOM 596 O O . ALA A 1 83 ? -16.971 8.396 14.037 1.00 85.56 83 ALA A O 1
ATOM 597 N N . THR A 1 84 ? -15.956 6.682 15.065 1.00 85.88 84 THR A N 1
ATOM 598 C CA . THR A 1 84 ? -16.450 6.955 16.431 1.00 85.88 84 THR A CA 1
ATOM 599 C C . THR A 1 84 ? -15.999 8.326 16.924 1.00 85.88 84 THR A C 1
ATOM 601 O O . THR A 1 84 ? -16.762 9.054 17.552 1.00 85.88 84 THR A O 1
ATOM 604 N N . TYR A 1 85 ? -14.763 8.714 16.601 1.00 87.62 85 TYR A N 1
ATOM 605 C CA . TYR A 1 85 ? -14.262 10.048 16.911 1.00 87.62 85 TYR A CA 1
ATOM 606 C C . TYR A 1 85 ? -15.005 11.119 16.105 1.00 87.62 85 TYR A C 1
ATOM 608 O O . TYR A 1 85 ? -15.411 12.130 16.667 1.00 87.62 85 TYR A O 1
ATOM 616 N N . GLY A 1 86 ? -15.272 10.867 14.822 1.00 85.56 86 GLY A N 1
ATOM 617 C CA . GLY A 1 86 ? -16.116 11.744 14.007 1.00 85.56 86 GLY A CA 1
ATOM 618 C C . GLY A 1 86 ? -17.531 11.916 14.572 1.00 85.56 86 GLY A C 1
ATOM 619 O O . GLY A 1 86 ? -18.027 13.038 14.613 1.00 85.56 86 GLY A O 1
ATOM 620 N N . GLN A 1 87 ? -18.147 10.835 15.068 1.00 87.62 87 GLN A N 1
ATOM 621 C CA . GLN A 1 87 ? -19.468 10.892 15.711 1.00 87.62 87 GLN A CA 1
ATOM 622 C C . GLN A 1 87 ? -19.456 11.735 16.988 1.00 87.62 87 GLN A C 1
ATOM 624 O O . GLN A 1 87 ? -20.353 12.545 17.197 1.00 87.62 87 GLN A O 1
ATOM 629 N N . ASN A 1 88 ? -18.434 11.559 17.827 1.00 86.75 88 ASN A N 1
ATOM 630 C CA . ASN A 1 88 ? -18.366 12.203 19.138 1.00 86.75 88 ASN A CA 1
ATOM 631 C C . ASN A 1 88 ? -17.946 13.680 19.081 1.00 86.75 88 ASN A C 1
ATOM 633 O O . ASN A 1 88 ? -18.344 14.447 19.954 1.00 86.75 88 ASN A O 1
ATOM 637 N N . TYR A 1 89 ? -17.123 14.074 18.100 1.00 87.81 89 TYR A N 1
ATOM 638 C CA . TYR A 1 89 ? -16.514 15.412 18.043 1.00 87.81 89 TYR A CA 1
ATOM 639 C C . TYR A 1 89 ? -17.020 16.306 16.902 1.00 87.81 89 TYR A C 1
ATOM 641 O O . TYR A 1 89 ? -16.724 17.499 16.917 1.00 87.81 89 TYR A O 1
ATOM 649 N N . VAL A 1 90 ? -17.761 15.768 15.926 1.00 89.38 90 VAL A N 1
ATOM 650 C CA . VAL A 1 90 ? -18.338 16.553 14.819 1.00 89.38 90 VAL A CA 1
ATOM 651 C C . VAL A 1 90 ? -19.859 16.458 14.856 1.00 89.38 90 VAL A C 1
ATOM 653 O O . VAL A 1 90 ? -20.523 17.404 15.262 1.00 89.38 90 VAL A O 1
ATOM 656 N N . GLU A 1 91 ? -20.402 15.307 14.463 1.00 92.25 91 GLU A N 1
ATOM 657 C CA . GLU A 1 91 ? -21.824 14.968 14.538 1.00 92.25 91 GLU A CA 1
ATOM 658 C C . GLU A 1 91 ? -22.020 13.480 14.204 1.00 92.25 91 GLU A C 1
ATOM 660 O O . GLU A 1 91 ? -21.191 12.850 13.537 1.00 92.25 91 GLU A O 1
ATOM 665 N N . GLU A 1 92 ? -23.160 12.917 14.600 1.00 89.62 92 GLU A N 1
ATOM 666 C CA . GLU A 1 92 ? -23.486 11.510 14.350 1.00 89.62 92 GLU A CA 1
ATOM 667 C C . GLU A 1 92 ? -23.522 11.163 12.846 1.00 89.62 92 GLU A C 1
ATOM 669 O O . GLU A 1 92 ? -22.996 10.121 12.437 1.00 89.62 92 GLU A O 1
ATOM 674 N N . GLY A 1 93 ? -24.071 12.061 12.013 1.00 92.44 93 GLY A N 1
ATOM 675 C CA . GLY A 1 93 ? -24.163 11.896 10.556 1.00 92.44 93 GLY A CA 1
ATOM 676 C C . GLY A 1 93 ? -22.800 11.870 9.857 1.00 92.44 93 GLY A C 1
ATOM 677 O O . GLY A 1 93 ? -22.556 11.028 8.990 1.00 92.44 93 GLY A O 1
ATOM 678 N N . PHE A 1 94 ? -21.873 12.721 10.292 1.00 90.56 94 PHE A N 1
ATOM 679 C CA . PHE A 1 94 ? -20.498 12.762 9.802 1.00 90.56 94 PHE A CA 1
ATOM 680 C C . PHE A 1 94 ? -19.765 11.452 10.078 1.00 90.56 94 PHE A C 1
ATOM 682 O O . PHE A 1 94 ? -19.134 10.886 9.185 1.00 90.56 94 PHE A O 1
ATOM 689 N N . GLY A 1 95 ? -19.877 10.919 11.294 1.00 89.44 95 GLY A N 1
ATOM 690 C CA . GLY A 1 95 ? -19.230 9.652 11.603 1.00 89.44 95 GLY A CA 1
ATOM 691 C C . GLY A 1 95 ? -19.873 8.442 10.909 1.00 89.44 95 GLY A C 1
ATOM 692 O O . GLY A 1 95 ? -19.152 7.526 10.511 1.00 89.44 95 GLY A O 1
ATOM 693 N N . PHE A 1 96 ? -21.186 8.466 10.643 1.00 91.12 96 PHE A N 1
ATOM 694 C CA . PHE A 1 96 ? -21.826 7.488 9.750 1.00 91.12 96 PHE A CA 1
ATOM 695 C C . PHE A 1 96 ? -21.248 7.560 8.327 1.00 91.12 96 PHE A C 1
ATOM 697 O O . PHE A 1 96 ? -20.863 6.532 7.762 1.00 91.12 96 PHE A O 1
ATOM 704 N N . ALA A 1 97 ? -21.120 8.766 7.766 1.00 93.88 97 ALA A N 1
ATOM 705 C CA . ALA A 1 97 ? -20.531 8.976 6.445 1.00 93.88 97 ALA A CA 1
ATOM 706 C C . ALA A 1 97 ? -19.064 8.515 6.381 1.00 93.88 97 ALA A C 1
ATOM 708 O O . ALA A 1 97 ? -18.673 7.853 5.419 1.00 93.88 97 ALA A O 1
ATOM 709 N N . LEU A 1 98 ? -18.264 8.787 7.420 1.00 92.12 98 LEU A N 1
ATOM 710 C CA . LEU A 1 98 ? -16.888 8.294 7.535 1.00 92.12 98 LEU A CA 1
ATOM 711 C C . LEU A 1 98 ? -16.817 6.765 7.535 1.00 92.12 98 LEU A C 1
ATOM 713 O O . LEU A 1 98 ? -15.957 6.197 6.863 1.00 92.12 98 LEU A O 1
ATOM 717 N N . GLY A 1 99 ? -17.717 6.093 8.260 1.00 91.06 99 GLY A N 1
ATOM 718 C CA . GLY A 1 99 ? -17.788 4.632 8.285 1.00 91.06 99 GLY A CA 1
ATOM 719 C C . GLY A 1 99 ? -18.026 4.039 6.893 1.00 91.06 99 GLY A C 1
ATOM 720 O O . GLY A 1 99 ? -17.292 3.145 6.464 1.00 91.06 99 GLY A O 1
ATOM 721 N N . TRP A 1 100 ? -18.992 4.586 6.150 1.00 93.75 100 TRP A N 1
ATOM 722 C CA . TRP A 1 100 ? -19.272 4.162 4.775 1.00 93.75 100 TRP A CA 1
ATOM 723 C C . TRP A 1 100 ? -18.145 4.489 3.803 1.00 93.75 100 TRP A C 1
ATOM 725 O O . TRP A 1 100 ? -17.782 3.645 2.983 1.00 93.75 100 TRP A O 1
ATOM 735 N N . ASN A 1 101 ? -17.555 5.681 3.907 1.00 93.00 101 ASN A N 1
ATOM 736 C CA . ASN A 1 101 ? -16.421 6.069 3.075 1.00 93.00 101 ASN A CA 1
ATOM 737 C C . ASN A 1 101 ? -15.222 5.139 3.309 1.00 93.00 101 ASN A C 1
ATOM 739 O O . ASN A 1 101 ? -14.552 4.741 2.358 1.00 93.00 101 ASN A O 1
ATOM 743 N N . TYR A 1 102 ? -14.988 4.732 4.557 1.00 91.00 102 TYR A N 1
ATOM 744 C CA . TYR A 1 102 ? -13.928 3.791 4.891 1.00 91.00 102 TYR A CA 1
ATOM 745 C C . TYR A 1 102 ? -14.179 2.397 4.316 1.00 91.00 102 TYR A C 1
ATOM 747 O O . TYR A 1 102 ? -13.285 1.821 3.698 1.00 91.00 102 TYR A O 1
ATOM 755 N N . TRP A 1 103 ? -15.395 1.867 4.465 1.00 92.25 103 TRP A N 1
ATOM 756 C CA . TRP A 1 103 ? -15.757 0.574 3.883 1.00 92.25 103 TRP A CA 1
ATOM 757 C C . TRP A 1 103 ? -15.627 0.579 2.353 1.00 92.25 103 TRP A C 1
ATOM 759 O O . TRP A 1 103 ? -15.040 -0.339 1.780 1.00 92.25 103 TRP A O 1
ATOM 769 N N . TYR A 1 104 ? -16.103 1.640 1.695 1.00 94.06 104 TYR A N 1
ATOM 770 C CA . TYR A 1 104 ? -15.979 1.797 0.247 1.00 94.06 104 TYR A CA 1
ATOM 771 C C . TYR A 1 104 ? -14.512 1.866 -0.199 1.00 94.06 104 TYR A C 1
ATOM 773 O O . TYR A 1 104 ? -14.131 1.178 -1.145 1.00 94.06 104 TYR A O 1
ATOM 781 N N . ASN A 1 105 ? -13.669 2.629 0.506 1.00 92.19 105 ASN A N 1
ATOM 782 C CA . ASN A 1 105 ? -12.231 2.671 0.227 1.00 92.19 105 ASN A CA 1
ATOM 783 C C . ASN A 1 105 ? -11.592 1.280 0.315 1.00 92.19 105 ASN A C 1
ATOM 785 O O . ASN A 1 105 ? -10.811 0.918 -0.559 1.00 92.19 105 ASN A O 1
ATOM 789 N N . TRP A 1 106 ? -11.943 0.467 1.316 1.00 90.12 106 TRP A N 1
ATOM 790 C CA . TRP A 1 106 ? -11.442 -0.909 1.400 1.00 90.12 106 TRP A CA 1
ATOM 791 C C . TRP A 1 106 ? -11.891 -1.786 0.231 1.00 90.12 106 TRP A C 1
ATOM 793 O O . TRP A 1 106 ? -11.076 -2.532 -0.3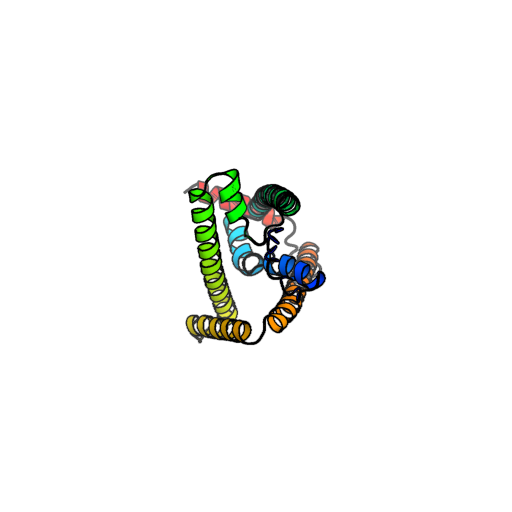11 1.00 90.12 106 TRP A O 1
ATOM 803 N N . ALA A 1 107 ? -13.153 -1.678 -0.190 1.00 92.88 107 ALA A N 1
ATOM 804 C CA . ALA A 1 107 ? -13.659 -2.417 -1.344 1.00 92.88 107 ALA A CA 1
ATOM 805 C C . ALA A 1 107 ? -12.911 -2.039 -2.637 1.00 92.88 107 ALA A C 1
ATOM 807 O O . ALA A 1 107 ? -12.508 -2.916 -3.403 1.00 92.88 107 ALA A O 1
ATOM 808 N N . VAL A 1 108 ? -12.668 -0.741 -2.850 1.00 92.50 108 VAL A N 1
ATOM 809 C CA . VAL A 1 108 ? -11.896 -0.237 -3.996 1.00 92.50 108 VAL A CA 1
ATOM 810 C C . VAL A 1 108 ? -10.446 -0.712 -3.939 1.00 92.50 108 VAL A C 1
ATOM 812 O O . VAL A 1 108 ? -9.926 -1.168 -4.954 1.00 92.50 108 VAL A O 1
ATOM 815 N N . THR A 1 109 ? -9.801 -0.669 -2.772 1.00 90.31 109 THR A N 1
ATOM 816 C CA . THR A 1 109 ? -8.415 -1.135 -2.603 1.00 90.31 109 THR A CA 1
ATOM 817 C C . THR A 1 109 ? -8.258 -2.598 -3.011 1.00 90.31 109 THR A C 1
ATOM 819 O O . THR A 1 109 ? -7.354 -2.916 -3.779 1.00 90.31 109 THR A O 1
ATOM 822 N N . ILE A 1 110 ? -9.174 -3.480 -2.591 1.00 90.62 110 ILE A N 1
ATOM 823 C CA . ILE A 1 110 ? -9.145 -4.895 -2.999 1.00 90.62 110 ILE A CA 1
ATOM 824 C C . ILE A 1 110 ? -9.248 -5.019 -4.524 1.00 90.62 110 ILE A C 1
ATOM 826 O O . ILE A 1 110 ? -8.493 -5.774 -5.133 1.00 90.62 110 ILE A O 1
ATOM 830 N N . ALA A 1 111 ? -10.147 -4.265 -5.162 1.00 92.06 111 ALA A N 1
ATOM 831 C CA . ALA A 1 111 ? -10.271 -4.280 -6.616 1.00 92.06 111 ALA A CA 1
ATOM 832 C C . ALA A 1 111 ? -8.975 -3.819 -7.309 1.00 92.06 111 ALA A C 1
ATOM 834 O O . ALA A 1 111 ? -8.526 -4.464 -8.256 1.00 92.06 111 ALA A O 1
ATOM 835 N N . VAL A 1 112 ? -8.343 -2.749 -6.814 1.00 90.81 112 VAL A N 1
ATOM 836 C CA . VAL A 1 112 ? -7.065 -2.239 -7.337 1.00 90.81 112 VAL A CA 1
ATOM 837 C C . VAL A 1 112 ? -5.950 -3.274 -7.191 1.00 90.81 112 VAL A C 1
ATOM 839 O O . VAL A 1 112 ? -5.210 -3.499 -8.147 1.00 90.81 112 VAL A O 1
ATOM 842 N N . ASP A 1 113 ? -5.856 -3.957 -6.052 1.00 90.56 113 ASP A N 1
ATOM 843 C CA . ASP A 1 113 ? -4.840 -4.990 -5.831 1.00 90.56 113 ASP A CA 1
ATOM 844 C C . ASP A 1 113 ? -5.037 -6.204 -6.754 1.00 90.56 113 ASP A C 1
ATOM 846 O O . ASP A 1 113 ? -4.064 -6.736 -7.294 1.00 90.56 113 ASP A O 1
ATOM 850 N N . LEU A 1 114 ? -6.283 -6.608 -7.025 1.00 92.94 114 LEU A N 1
ATOM 851 C CA . LEU A 1 114 ? -6.579 -7.666 -7.999 1.00 92.94 114 LEU A CA 1
ATOM 852 C C . LEU A 1 114 ? -6.248 -7.251 -9.439 1.00 92.94 114 LEU A C 1
ATOM 854 O O . LEU A 1 114 ? -5.840 -8.100 -10.239 1.00 92.94 114 LEU A O 1
ATOM 858 N N . VAL A 1 115 ? -6.416 -5.967 -9.779 1.00 91.56 115 VAL A N 1
ATOM 859 C CA . VAL A 1 115 ? -5.990 -5.410 -11.073 1.00 91.56 115 VAL A CA 1
ATOM 860 C C . VAL A 1 115 ? -4.462 -5.374 -11.168 1.00 91.56 115 VAL A C 1
ATOM 862 O O . VAL A 1 115 ? -3.890 -5.784 -12.174 1.0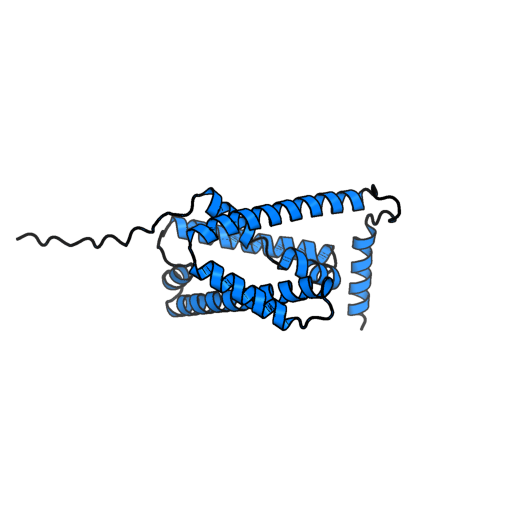0 91.56 115 VAL A O 1
ATOM 865 N N . ALA A 1 116 ? -3.774 -4.957 -10.109 1.00 90.31 116 ALA A N 1
ATOM 866 C CA . ALA A 1 116 ? -2.318 -4.993 -10.052 1.00 90.31 116 ALA A CA 1
ATOM 867 C C . ALA A 1 116 ? -1.784 -6.424 -10.236 1.00 90.31 116 ALA A C 1
ATOM 869 O O . ALA A 1 116 ? -0.873 -6.647 -11.033 1.00 90.31 116 ALA A O 1
ATOM 870 N N . ALA A 1 117 ? -2.394 -7.406 -9.565 1.00 91.06 117 ALA A N 1
ATOM 871 C CA . ALA A 1 117 ? -2.006 -8.806 -9.680 1.00 91.06 117 ALA A CA 1
ATOM 872 C C . ALA A 1 117 ? -2.159 -9.344 -11.114 1.00 91.06 117 ALA A C 1
ATOM 874 O O . ALA A 1 117 ? -1.237 -9.987 -11.617 1.00 91.06 117 ALA A O 1
ATOM 875 N N . GLN A 1 118 ? -3.264 -9.044 -11.814 1.00 93.44 118 GLN A N 1
ATOM 876 C CA . GLN A 1 118 ? -3.408 -9.468 -13.217 1.00 93.44 118 GLN A CA 1
ATOM 877 C C . GLN A 1 118 ? -2.395 -8.792 -14.150 1.00 93.44 118 GLN A C 1
ATOM 879 O O . GLN A 1 118 ? -1.925 -9.445 -15.076 1.00 93.44 118 GLN A O 1
ATOM 884 N N . LEU A 1 119 ? -2.025 -7.525 -13.914 1.00 89.69 119 LEU A N 1
ATOM 885 C CA . LEU A 1 119 ? -1.034 -6.822 -14.737 1.00 89.69 119 LEU A CA 1
ATOM 886 C C . LEU A 1 119 ? 0.344 -7.473 -14.598 1.00 89.69 119 LEU A C 1
ATOM 888 O O . LEU A 1 119 ? 1.030 -7.694 -15.594 1.00 89.69 119 LEU A O 1
ATOM 892 N N . VAL A 1 120 ? 0.720 -7.834 -13.368 1.00 89.81 120 VAL A N 1
ATOM 893 C CA . VAL A 1 120 ? 1.971 -8.552 -13.097 1.00 89.81 120 VAL A CA 1
ATOM 894 C C . VAL A 1 120 ? 1.959 -9.931 -13.757 1.00 89.81 120 VAL A C 1
ATOM 896 O O . VAL A 1 120 ? 2.929 -10.298 -14.418 1.00 89.81 120 VAL A O 1
ATOM 899 N N . MET A 1 121 ? 0.865 -10.687 -13.633 1.00 94.19 121 MET A N 1
ATOM 900 C CA . MET A 1 121 ? 0.770 -12.016 -14.245 1.00 94.19 121 MET A CA 1
ATOM 901 C C . MET A 1 121 ? 0.717 -11.965 -15.771 1.00 94.19 121 MET A C 1
ATOM 903 O O . MET A 1 121 ? 1.286 -12.842 -16.414 1.00 94.19 121 MET A O 1
ATOM 907 N N . GLY A 1 122 ? 0.114 -10.930 -16.356 1.00 91.50 122 GLY A N 1
ATOM 908 C CA . GLY A 1 122 ? 0.085 -10.721 -17.803 1.00 91.50 122 GLY A CA 1
ATOM 909 C C . GLY A 1 122 ? 1.472 -10.523 -18.419 1.00 91.50 122 GLY A C 1
ATOM 910 O O . GLY A 1 122 ? 1.667 -10.856 -19.583 1.00 91.50 122 GLY A O 1
ATOM 911 N N . TRP A 1 123 ? 2.460 -10.056 -17.646 1.00 88.62 123 TRP A N 1
ATOM 912 C CA . TRP A 1 123 ? 3.847 -9.972 -18.117 1.00 88.62 123 TRP A CA 1
ATOM 913 C C . TRP A 1 123 ? 4.499 -11.354 -18.294 1.00 88.62 123 TRP A C 1
ATOM 915 O O . TRP A 1 123 ? 5.290 -11.546 -19.212 1.00 88.62 123 TRP A O 1
ATOM 925 N N . TRP A 1 124 ? 4.153 -12.324 -17.440 1.00 92.12 124 TRP A N 1
ATOM 926 C CA . TRP A 1 124 ? 4.676 -13.697 -17.500 1.00 92.12 124 TRP A CA 1
ATOM 927 C C . TRP A 1 124 ? 3.825 -14.624 -18.379 1.00 92.12 124 TRP A C 1
ATOM 929 O O . TRP A 1 124 ? 4.359 -15.515 -19.034 1.00 92.12 124 TRP A O 1
ATOM 939 N N . PHE A 1 125 ? 2.507 -14.419 -18.383 1.00 93.75 125 PHE A N 1
ATOM 940 C CA . PHE A 1 125 ? 1.511 -15.248 -19.065 1.00 93.75 125 PHE A CA 1
ATOM 941 C C . PHE A 1 125 ? 0.592 -14.378 -19.936 1.00 93.75 125 PHE A C 1
ATOM 943 O O . PHE A 1 125 ? -0.592 -14.223 -19.615 1.00 93.75 125 PHE A O 1
ATOM 950 N N . PRO A 1 126 ? 1.112 -13.804 -21.035 1.00 90.69 126 PRO A N 1
ATOM 951 C CA . PRO A 1 126 ? 0.372 -12.852 -21.865 1.00 90.69 126 PRO A CA 1
ATOM 952 C C . PRO A 1 126 ? -0.855 -13.466 -22.553 1.00 90.69 126 PRO A C 1
ATOM 954 O O . PRO A 1 126 ? -1.823 -12.762 -22.823 1.00 90.69 126 PRO A O 1
ATOM 957 N N . ASP A 1 127 ? -0.849 -14.780 -22.789 1.00 93.38 127 ASP A N 1
ATOM 958 C CA . ASP A 1 127 ? -1.938 -15.484 -23.476 1.00 93.38 127 ASP A CA 1
ATOM 959 C C . ASP A 1 127 ? -3.150 -15.771 -22.570 1.00 93.38 127 ASP A C 1
ATOM 961 O O . ASP A 1 127 ? -4.205 -16.194 -23.043 1.00 93.38 127 ASP A O 1
ATOM 965 N N . THR A 1 128 ? -3.020 -15.571 -21.253 1.00 93.50 128 THR A N 1
ATOM 966 C CA . THR A 1 128 ? -4.096 -15.855 -20.293 1.00 93.50 128 THR A CA 1
ATOM 967 C C . THR A 1 128 ? -4.907 -14.590 -19.993 1.00 93.50 128 THR A C 1
ATOM 969 O O . THR A 1 128 ? -4.331 -13.593 -19.555 1.00 93.50 128 THR A O 1
ATOM 972 N N . PRO A 1 129 ? -6.248 -14.610 -20.135 1.00 93.44 129 PRO A N 1
ATOM 973 C CA . PRO A 1 129 ? -7.096 -13.474 -19.781 1.00 93.44 129 PRO A CA 1
ATOM 974 C C . PRO A 1 129 ? -6.903 -13.000 -18.332 1.00 93.44 129 PRO A C 1
ATOM 976 O O . PRO A 1 129 ? -7.013 -13.786 -17.390 1.00 93.44 129 PRO A O 1
ATOM 979 N N . GLY A 1 130 ? -6.699 -11.693 -18.138 1.00 91.06 130 GLY A N 1
ATOM 980 C CA . GLY A 1 130 ? -6.393 -11.105 -16.826 1.00 91.06 130 GLY A CA 1
ATOM 981 C C . GLY A 1 130 ? -7.443 -11.364 -15.737 1.00 91.06 130 GLY A C 1
ATOM 982 O O . GLY A 1 130 ? -7.092 -11.559 -14.573 1.00 91.06 130 GLY A O 1
ATOM 983 N N . TRP A 1 131 ? -8.726 -11.469 -16.106 1.00 93.44 131 TRP A N 1
ATOM 984 C CA . TRP A 1 131 ? -9.808 -11.755 -15.155 1.00 93.44 131 TRP A CA 1
ATOM 985 C C . TRP A 1 131 ? -9.644 -13.108 -14.446 1.00 93.44 131 TRP A C 1
ATOM 987 O O . TRP A 1 131 ? -10.071 -13.239 -13.300 1.00 93.44 131 TRP A O 1
ATOM 997 N N . ILE A 1 132 ? -8.995 -14.091 -15.088 1.00 95.12 132 ILE A N 1
ATOM 998 C CA . ILE A 1 132 ? -8.722 -15.408 -14.495 1.00 95.12 132 ILE A CA 1
ATOM 999 C C . ILE A 1 132 ? -7.754 -15.251 -13.323 1.00 95.12 132 ILE A C 1
ATOM 1001 O O . ILE A 1 132 ? -7.992 -15.800 -12.249 1.00 95.12 132 ILE A O 1
ATOM 1005 N N . TRP A 1 133 ? -6.699 -14.450 -13.500 1.00 95.06 133 TRP A N 1
ATOM 1006 C CA . TRP A 1 133 ? -5.744 -14.151 -12.435 1.00 95.06 133 TRP A CA 1
ATOM 1007 C C . TRP A 1 133 ? -6.410 -13.397 -11.285 1.00 95.06 133 TRP A C 1
ATOM 1009 O O . TRP A 1 133 ? -6.253 -13.793 -10.132 1.00 95.06 133 TRP A O 1
ATOM 1019 N N . SER A 1 134 ? -7.214 -12.369 -11.577 1.00 94.25 134 SER A N 1
ATOM 1020 C CA . SER A 1 134 ? -7.963 -11.646 -10.541 1.00 94.25 134 SER A CA 1
ATOM 1021 C C . SER A 1 134 ? -8.922 -12.564 -9.768 1.00 94.25 134 SER A C 1
ATOM 1023 O O . SER A 1 134 ? -8.959 -12.507 -8.541 1.00 94.25 134 SER A O 1
ATOM 1025 N N . ALA A 1 135 ? -9.657 -13.451 -10.449 1.00 95.25 135 ALA A N 1
ATOM 1026 C CA . ALA A 1 135 ? -10.547 -14.416 -9.798 1.00 95.25 135 ALA A CA 1
ATOM 1027 C C . ALA A 1 135 ? -9.773 -15.425 -8.933 1.00 95.25 135 ALA A C 1
ATOM 1029 O O . ALA A 1 135 ? -10.175 -15.714 -7.807 1.00 95.25 135 ALA A O 1
ATOM 1030 N N . LEU A 1 136 ? -8.635 -15.923 -9.427 1.00 95.19 136 LEU A N 1
ATOM 1031 C CA . LEU A 1 136 ? -7.775 -16.854 -8.700 1.00 95.19 136 LEU A CA 1
ATOM 1032 C C . LEU A 1 136 ? -7.217 -16.228 -7.416 1.00 95.19 136 LEU A C 1
ATOM 1034 O O . LEU A 1 136 ? -7.343 -16.828 -6.348 1.00 95.19 136 LEU A O 1
ATOM 1038 N N . PHE A 1 137 ? -6.656 -15.017 -7.484 1.00 92.50 137 PHE A N 1
ATOM 1039 C CA . PHE A 1 137 ? -6.138 -14.329 -6.297 1.00 92.50 137 PHE A CA 1
ATOM 1040 C C . PHE A 1 137 ? -7.244 -13.987 -5.297 1.00 92.50 137 PHE A C 1
ATOM 1042 O O . PHE A 1 137 ? -7.043 -14.160 -4.096 1.00 92.50 137 PHE A O 1
ATOM 1049 N N . LEU A 1 138 ? -8.428 -13.584 -5.769 1.00 92.69 138 LEU A N 1
ATOM 1050 C CA . LEU A 1 138 ? -9.580 -13.356 -4.899 1.00 92.69 138 LEU A CA 1
ATOM 1051 C C . LEU A 1 138 ? -9.988 -14.635 -4.155 1.00 92.69 138 LEU A C 1
ATOM 1053 O O . LEU A 1 138 ? -10.177 -14.598 -2.940 1.00 92.69 138 LEU A O 1
ATOM 1057 N N . CYS A 1 139 ? -10.066 -15.773 -4.853 1.00 92.50 139 CYS A N 1
ATOM 1058 C CA . CYS A 1 139 ? -10.346 -17.068 -4.233 1.00 92.50 139 CYS A CA 1
ATOM 1059 C C . CYS A 1 139 ? -9.300 -17.431 -3.170 1.00 92.50 139 CYS A C 1
ATOM 1061 O O . CYS A 1 139 ? -9.664 -17.858 -2.075 1.00 92.50 139 CYS A O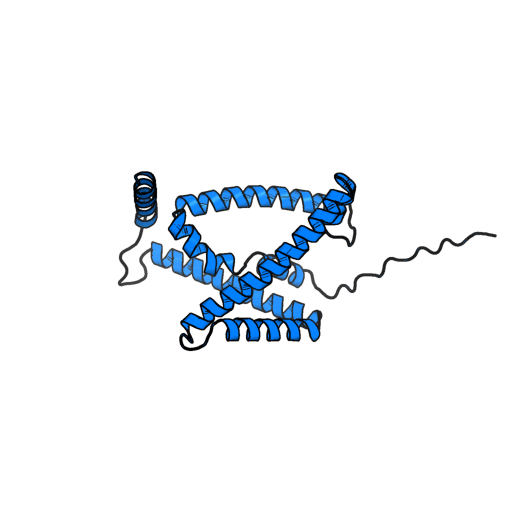 1
ATOM 1063 N N . VAL A 1 140 ? -8.009 -17.231 -3.455 1.00 88.31 140 VAL A N 1
ATOM 1064 C CA . VAL A 1 140 ? -6.925 -17.492 -2.492 1.00 88.31 140 VAL A CA 1
ATOM 1065 C C . VAL A 1 140 ? -7.066 -16.613 -1.248 1.00 88.31 140 VAL A C 1
ATOM 1067 O O . VAL A 1 140 ? -7.009 -17.130 -0.133 1.00 88.31 140 VAL A O 1
ATOM 1070 N N . ILE A 1 141 ? -7.295 -15.307 -1.415 1.00 84.19 141 ILE A N 1
ATOM 1071 C CA . ILE A 1 141 ? -7.470 -14.367 -0.296 1.00 84.19 141 ILE A CA 1
ATOM 1072 C C . ILE A 1 141 ? -8.683 -14.760 0.553 1.00 84.19 141 ILE A C 1
ATOM 1074 O O . ILE A 1 141 ? -8.594 -14.790 1.781 1.00 84.19 141 ILE A O 1
ATOM 1078 N N . PHE A 1 142 ? -9.801 -15.108 -0.085 1.00 86.19 142 PHE A N 1
ATOM 1079 C CA . PHE A 1 142 ? -11.014 -15.531 0.607 1.00 86.19 142 PHE A CA 1
ATOM 1080 C C . PHE A 1 142 ? -10.796 -16.816 1.424 1.00 86.19 142 PHE A C 1
ATOM 1082 O O . PHE A 1 142 ? -11.189 -16.889 2.588 1.00 86.19 142 PHE A O 1
ATOM 1089 N N . LEU A 1 143 ? -10.102 -17.808 0.854 1.00 84.81 143 LEU A N 1
ATOM 1090 C CA . LEU A 1 143 ? -9.762 -19.055 1.545 1.00 84.81 143 LEU A CA 1
ATOM 1091 C C . LEU A 1 143 ? -8.804 -18.823 2.721 1.00 84.81 143 LEU A C 1
ATOM 1093 O O . LEU A 1 143 ? -9.008 -19.384 3.796 1.00 84.81 143 LEU A O 1
ATOM 1097 N N . LEU A 1 144 ? -7.790 -17.970 2.552 1.00 76.75 144 LEU A N 1
ATOM 1098 C CA . LEU A 1 144 ? -6.879 -17.604 3.640 1.00 76.75 144 LEU A CA 1
ATOM 1099 C C . LEU A 1 144 ? -7.612 -16.882 4.777 1.00 76.75 144 LEU A C 1
ATOM 1101 O O . LEU A 1 144 ? -7.334 -17.151 5.947 1.00 76.75 144 LEU A O 1
ATOM 1105 N N . ASN A 1 145 ? -8.574 -16.014 4.447 1.00 78.94 145 ASN A N 1
ATOM 1106 C CA . ASN A 1 145 ? -9.401 -15.324 5.435 1.00 78.94 145 ASN A CA 1
ATOM 1107 C C . ASN A 1 145 ? -10.265 -16.302 6.254 1.00 78.94 145 ASN A C 1
ATOM 1109 O O . ASN A 1 145 ? -10.438 -16.109 7.455 1.00 78.94 145 ASN A O 1
ATOM 1113 N N . TYR A 1 146 ? -10.741 -17.384 5.629 1.00 77.94 146 TYR A N 1
ATOM 1114 C CA . TYR A 1 146 ? -11.590 -18.388 6.273 1.00 77.94 146 TYR A CA 1
ATOM 1115 C C . TYR A 1 146 ? -10.849 -19.287 7.284 1.00 77.94 146 TYR A C 1
ATOM 1117 O O . TYR A 1 146 ? -11.444 -19.719 8.270 1.00 77.94 146 TYR A O 1
ATOM 1125 N N . ILE A 1 147 ? -9.560 -19.588 7.071 1.00 74.19 147 ILE A N 1
ATOM 1126 C CA . ILE A 1 147 ? -8.888 -20.707 7.762 1.00 74.19 147 ILE A CA 1
ATOM 1127 C C . ILE A 1 147 ? -8.348 -20.357 9.163 1.00 74.19 147 ILE A C 1
ATOM 1129 O O . ILE A 1 147 ? -8.425 -21.205 10.050 1.00 74.19 147 ILE A O 1
ATOM 1133 N N . SER A 1 148 ? -7.812 -19.155 9.423 1.00 67.00 148 SER A N 1
ATOM 1134 C CA . SER A 1 148 ? -7.438 -18.719 10.788 1.00 67.00 148 SER A CA 1
ATOM 1135 C C . SER A 1 148 ? -6.874 -17.293 10.826 1.00 67.00 148 SER A C 1
ATOM 1137 O O . SER A 1 148 ? -5.913 -16.980 10.123 1.00 67.00 148 SER A O 1
ATOM 1139 N N . VAL A 1 149 ? -7.353 -16.467 11.765 1.00 64.19 149 VAL A N 1
ATOM 1140 C CA . VAL A 1 149 ? -6.835 -15.106 12.035 1.00 64.19 149 VAL A CA 1
ATOM 1141 C C . VAL A 1 149 ? -5.352 -15.114 12.454 1.00 64.19 149 VAL A C 1
ATOM 1143 O O . VAL A 1 149 ? -4.606 -14.179 12.166 1.00 64.19 149 VAL A O 1
ATOM 1146 N N . ARG A 1 150 ? -4.887 -16.196 13.096 1.00 67.00 150 ARG A N 1
ATOM 1147 C CA . ARG A 1 150 ? -3.471 -16.379 13.461 1.00 67.00 150 ARG A CA 1
ATOM 1148 C C . ARG A 1 150 ? -2.590 -16.672 12.252 1.00 67.00 150 ARG A C 1
ATOM 1150 O O . ARG A 1 150 ? -1.491 -16.132 12.169 1.00 67.00 150 ARG A O 1
ATOM 1157 N N . GLY A 1 151 ? -3.084 -17.493 11.324 1.00 70.88 151 GLY A N 1
ATOM 1158 C CA . GLY A 1 151 ? -2.398 -17.780 10.063 1.00 70.88 151 GLY A CA 1
ATOM 1159 C C . GLY A 1 151 ? -2.245 -16.523 9.208 1.00 70.88 151 GLY A C 1
ATOM 1160 O O . GLY A 1 151 ? -1.171 -16.282 8.666 1.00 70.88 151 GLY A O 1
ATOM 1161 N N . PHE A 1 152 ? -3.277 -15.675 9.184 1.00 74.56 152 PHE A N 1
ATOM 1162 C CA . PHE A 1 152 ? -3.233 -14.378 8.512 1.00 74.56 152 PHE A CA 1
ATOM 1163 C C . PHE A 1 152 ? -2.133 -13.465 9.076 1.00 74.56 152 PHE A C 1
ATOM 1165 O O . PHE A 1 152 ? -1.326 -12.941 8.317 1.00 74.56 152 PHE A O 1
ATOM 1172 N N . GLY A 1 153 ? -2.049 -13.317 10.403 1.00 73.12 153 GLY A N 1
ATOM 1173 C CA . GLY A 1 153 ? -1.050 -12.443 11.031 1.00 73.12 153 GLY A CA 1
ATOM 1174 C C . GLY A 1 153 ? 0.404 -12.854 10.767 1.00 73.12 153 GLY A C 1
ATOM 1175 O O . GLY A 1 153 ? 1.261 -11.988 10.600 1.00 73.12 153 GLY A O 1
ATOM 1176 N N . GLU A 1 154 ? 0.691 -14.158 10.712 1.00 80.31 154 GLU A N 1
ATOM 1177 C CA . GLU A 1 154 ? 2.024 -14.661 10.350 1.00 80.31 154 GLU A CA 1
ATOM 1178 C C . GLU A 1 154 ? 2.290 -14.505 8.843 1.00 80.31 154 GLU A C 1
ATOM 1180 O O . GLU A 1 154 ? 3.364 -14.044 8.463 1.00 80.31 154 GLU A O 1
ATOM 1185 N N . ALA A 1 155 ? 1.319 -14.812 7.974 1.00 79.12 155 ALA A N 1
ATOM 1186 C CA . ALA A 1 155 ? 1.463 -14.617 6.529 1.00 79.12 155 ALA A CA 1
ATOM 1187 C C . ALA A 1 155 ? 1.754 -13.147 6.184 1.00 79.12 155 ALA A C 1
ATOM 1189 O O . ALA A 1 155 ? 2.708 -12.854 5.466 1.00 79.12 155 ALA A O 1
ATOM 1190 N N . GLU A 1 156 ? 0.997 -12.220 6.771 1.00 79.56 156 GLU A N 1
ATOM 1191 C CA . GLU A 1 156 ? 1.173 -10.778 6.585 1.00 79.56 156 GLU A CA 1
ATOM 1192 C C . GLU A 1 156 ? 2.553 -10.306 7.066 1.00 79.56 156 GLU A C 1
ATOM 1194 O O . GLU A 1 156 ? 3.203 -9.494 6.408 1.00 79.56 156 GLU A O 1
ATOM 1199 N N . TYR A 1 157 ? 3.051 -10.858 8.179 1.00 83.06 157 TYR A N 1
ATOM 1200 C CA . TYR A 1 157 ? 4.404 -10.580 8.663 1.00 83.06 157 TYR A CA 1
ATOM 1201 C C . TYR A 1 157 ? 5.470 -10.970 7.626 1.00 83.06 157 TYR A C 1
ATOM 1203 O O . TYR A 1 157 ? 6.342 -10.158 7.307 1.00 83.06 157 TYR A O 1
ATOM 1211 N N . TRP A 1 158 ? 5.387 -12.184 7.070 1.00 85.75 158 TRP A N 1
ATOM 1212 C CA . TRP A 1 158 ? 6.333 -12.664 6.058 1.00 85.75 158 TRP A CA 1
ATOM 1213 C C . TRP A 1 158 ? 6.222 -11.889 4.741 1.00 85.75 158 TRP A C 1
ATOM 1215 O O . TRP A 1 158 ? 7.245 -11.509 4.171 1.00 85.75 158 TRP A O 1
ATOM 1225 N N . PHE A 1 159 ? 5.007 -11.591 4.273 1.00 85.12 159 PHE A N 1
ATOM 1226 C CA . PHE A 1 159 ? 4.807 -10.792 3.062 1.00 85.12 159 PHE A CA 1
ATOM 1227 C C . PHE A 1 159 ? 5.329 -9.363 3.224 1.00 85.12 159 PHE A C 1
ATOM 1229 O O . PHE A 1 159 ? 6.011 -8.855 2.334 1.00 85.12 159 PHE A O 1
ATOM 1236 N N . SER A 1 160 ? 5.081 -8.731 4.371 1.00 86.25 160 SER A N 1
ATOM 1237 C CA . SER A 1 160 ? 5.620 -7.409 4.696 1.00 86.25 160 SER A CA 1
ATOM 1238 C C . SER A 1 160 ? 7.153 -7.410 4.727 1.00 86.25 160 SER A C 1
ATOM 1240 O O . SER A 1 160 ? 7.782 -6.515 4.162 1.00 86.25 160 SER A O 1
ATOM 1242 N N . LEU A 1 161 ? 7.776 -8.456 5.287 1.00 87.38 161 LEU A N 1
ATOM 1243 C CA . LEU A 1 161 ? 9.234 -8.605 5.281 1.00 87.38 161 LEU A CA 1
ATOM 1244 C C . LEU A 1 161 ? 9.799 -8.661 3.854 1.00 87.38 161 LEU A C 1
ATOM 1246 O O . LEU A 1 161 ? 10.772 -7.966 3.556 1.00 87.38 161 LEU A O 1
ATOM 1250 N N . ILE A 1 162 ? 9.178 -9.449 2.970 1.00 89.44 162 ILE A N 1
ATOM 1251 C CA . ILE A 1 162 ? 9.578 -9.536 1.559 1.00 89.44 162 ILE A CA 1
ATOM 1252 C C . ILE A 1 162 ? 9.451 -8.163 0.893 1.00 89.44 162 ILE A C 1
ATOM 1254 O O . ILE A 1 162 ? 10.410 -7.709 0.276 1.00 89.44 162 ILE A O 1
ATOM 1258 N N . LYS A 1 163 ? 8.319 -7.466 1.074 1.00 89.50 163 LYS A N 1
ATOM 1259 C CA . LYS A 1 163 ? 8.104 -6.120 0.515 1.00 89.50 163 LYS A CA 1
ATOM 1260 C C . LYS A 1 163 ? 9.198 -5.141 0.945 1.00 89.50 163 LYS A C 1
ATOM 1262 O O . LYS A 1 163 ? 9.767 -4.452 0.101 1.00 89.50 163 LYS A O 1
ATOM 1267 N N . VAL A 1 164 ? 9.520 -5.094 2.239 1.00 89.62 164 VAL A N 1
ATOM 1268 C CA . VAL A 1 164 ? 10.568 -4.209 2.772 1.00 89.62 164 VAL A CA 1
ATOM 1269 C C . VAL A 1 164 ? 11.931 -4.556 2.173 1.00 89.62 164 VAL A C 1
ATOM 1271 O O . VAL A 1 164 ? 12.648 -3.662 1.723 1.00 89.62 164 VAL A O 1
ATOM 1274 N N . ALA A 1 165 ? 12.278 -5.844 2.101 1.00 91.19 165 ALA A N 1
ATOM 1275 C CA . ALA A 1 165 ? 13.519 -6.287 1.472 1.00 91.19 165 ALA A CA 1
ATOM 1276 C C . ALA A 1 165 ? 13.586 -5.881 -0.012 1.00 91.19 165 ALA A C 1
ATOM 1278 O O . ALA A 1 165 ? 14.615 -5.379 -0.463 1.00 91.19 165 ALA A O 1
ATOM 1279 N N . THR A 1 166 ? 12.485 -6.019 -0.759 1.00 90.31 166 THR A N 1
ATOM 1280 C CA . THR A 1 166 ? 12.392 -5.579 -2.158 1.00 90.31 166 THR A CA 1
ATOM 1281 C C . THR A 1 166 ? 12.625 -4.077 -2.298 1.00 90.31 166 THR A C 1
ATOM 1283 O O . THR A 1 166 ? 13.384 -3.674 -3.176 1.00 90.31 166 THR A O 1
ATOM 1286 N N . VAL A 1 167 ? 12.046 -3.244 -1.423 1.00 90.50 167 VAL A N 1
ATOM 1287 C CA . VAL A 1 167 ? 12.287 -1.789 -1.429 1.00 90.50 167 VAL A CA 1
ATOM 1288 C C . VAL A 1 167 ? 13.765 -1.473 -1.190 1.00 90.50 167 VAL A C 1
ATOM 1290 O O . VAL A 1 167 ? 14.342 -0.670 -1.921 1.00 90.50 167 VAL A O 1
ATOM 1293 N N . ILE A 1 168 ? 14.403 -2.125 -0.214 1.00 92.44 168 ILE A N 1
ATOM 1294 C CA . ILE A 1 168 ? 15.830 -1.923 0.081 1.00 92.44 168 ILE A CA 1
ATOM 1295 C C . ILE A 1 168 ? 16.690 -2.282 -1.137 1.00 92.44 168 ILE A C 1
ATOM 1297 O O . ILE A 1 168 ? 17.552 -1.498 -1.533 1.00 92.44 168 ILE A O 1
ATOM 1301 N N . ILE A 1 169 ? 16.430 -3.431 -1.767 1.00 92.50 169 ILE A N 1
ATOM 1302 C CA . ILE A 1 169 ? 17.137 -3.855 -2.984 1.00 92.50 169 ILE A CA 1
ATOM 1303 C C . ILE A 1 169 ? 16.926 -2.834 -4.107 1.00 92.50 169 ILE A C 1
ATOM 1305 O O . ILE A 1 169 ? 17.888 -2.443 -4.764 1.00 92.50 169 ILE A O 1
ATOM 1309 N N . PHE A 1 170 ? 15.695 -2.358 -4.301 1.00 89.19 170 PHE A N 1
ATOM 1310 C CA . PHE A 1 170 ? 15.369 -1.381 -5.336 1.00 89.19 170 PHE A CA 1
ATOM 1311 C C . PHE A 1 170 ? 16.128 -0.060 -5.144 1.00 89.19 170 PHE A C 1
ATOM 1313 O O . PHE A 1 170 ? 16.658 0.490 -6.107 1.00 89.19 170 PHE A O 1
ATOM 1320 N N . ILE A 1 171 ? 16.260 0.411 -3.900 1.00 90.81 171 ILE A N 1
ATOM 1321 C CA . ILE A 1 171 ? 17.059 1.599 -3.564 1.00 90.81 171 ILE A CA 1
ATOM 1322 C C . ILE A 1 171 ? 18.542 1.361 -3.868 1.00 90.81 171 ILE A C 1
ATOM 1324 O O . ILE A 1 171 ? 19.169 2.202 -4.508 1.00 90.81 171 ILE A O 1
ATOM 1328 N N . ILE A 1 172 ? 19.107 0.220 -3.453 1.00 91.75 172 ILE A N 1
ATOM 1329 C CA . ILE A 1 172 ? 20.522 -0.109 -3.695 1.00 91.75 172 ILE A CA 1
ATOM 1330 C C . ILE A 1 172 ? 20.818 -0.154 -5.197 1.00 91.75 172 ILE A C 1
ATOM 1332 O O . ILE A 1 172 ? 21.775 0.470 -5.656 1.00 91.75 172 ILE A O 1
ATOM 1336 N N . VAL A 1 173 ? 19.983 -0.852 -5.972 1.00 88.56 173 VAL A N 1
ATOM 1337 C CA . VAL A 1 173 ? 20.128 -0.947 -7.431 1.00 88.56 173 VAL A CA 1
ATOM 1338 C C . VAL A 1 173 ? 19.945 0.427 -8.080 1.00 88.56 173 VAL A C 1
ATOM 1340 O O . VAL A 1 173 ? 20.743 0.801 -8.936 1.00 88.56 173 VAL A O 1
ATOM 1343 N N . GLY A 1 174 ? 18.960 1.214 -7.638 1.00 85.12 174 GLY A N 1
ATOM 1344 C CA . GLY A 1 174 ? 18.735 2.583 -8.104 1.00 85.12 174 GLY A CA 1
ATOM 1345 C C . GLY A 1 174 ? 19.949 3.490 -7.894 1.00 85.12 174 GLY A C 1
ATOM 1346 O O . GLY A 1 174 ? 20.395 4.157 -8.826 1.00 85.12 174 GLY A O 1
ATOM 1347 N N . VAL A 1 175 ? 20.546 3.465 -6.700 1.00 86.31 175 VAL A N 1
ATOM 1348 C CA . VAL A 1 175 ? 21.766 4.225 -6.390 1.00 86.31 175 VAL A CA 1
ATOM 1349 C C . VAL A 1 175 ? 22.957 3.719 -7.209 1.00 86.31 175 VAL A C 1
ATOM 1351 O O . VAL A 1 175 ? 23.697 4.526 -7.769 1.00 86.31 175 VAL A O 1
ATOM 1354 N N . ALA A 1 176 ? 23.123 2.402 -7.355 1.00 85.56 176 ALA A N 1
ATOM 1355 C CA . ALA A 1 176 ? 24.183 1.821 -8.181 1.00 85.56 176 ALA A CA 1
ATOM 1356 C C . ALA A 1 176 ? 24.064 2.218 -9.667 1.00 85.56 176 ALA A C 1
ATOM 1358 O O . ALA A 1 176 ? 25.086 2.443 -10.322 1.00 85.56 176 ALA A O 1
ATOM 1359 N N . MET A 1 177 ? 22.837 2.358 -10.188 1.00 80.62 177 MET A N 1
ATOM 1360 C CA . MET A 1 177 ? 22.579 2.890 -11.532 1.00 80.62 177 MET A CA 1
ATOM 1361 C C . MET A 1 177 ? 22.956 4.371 -11.654 1.00 80.62 177 MET A C 1
ATOM 1363 O O . MET A 1 177 ? 23.560 4.753 -12.652 1.00 80.62 177 MET A O 1
ATOM 1367 N N . ILE A 1 178 ? 22.673 5.199 -10.641 1.00 78.75 178 ILE A N 1
ATOM 1368 C CA . ILE A 1 178 ? 23.060 6.624 -10.634 1.00 78.75 178 ILE A CA 1
ATOM 1369 C C . ILE A 1 178 ? 24.588 6.786 -10.620 1.00 78.75 178 ILE A C 1
ATOM 1371 O O . ILE A 1 178 ? 25.120 7.649 -11.315 1.00 78.75 178 ILE A O 1
ATOM 1375 N N . ILE A 1 179 ? 25.295 5.946 -9.856 1.00 80.00 179 ILE A N 1
ATOM 1376 C CA . ILE A 1 179 ? 26.764 5.970 -9.742 1.00 80.00 179 ILE A CA 1
ATOM 1377 C C . ILE A 1 179 ? 27.446 5.396 -11.004 1.00 80.00 179 ILE A C 1
ATOM 1379 O O . ILE A 1 179 ? 28.632 5.631 -11.223 1.00 80.00 179 ILE A O 1
ATOM 1383 N N . GLY A 1 180 ? 26.714 4.685 -11.869 1.00 69.81 180 GLY A N 1
ATOM 1384 C CA . GLY A 1 180 ? 27.242 4.163 -13.135 1.00 69.81 180 GLY A CA 1
ATOM 1385 C C . GLY A 1 180 ? 28.084 2.891 -12.987 1.00 69.81 180 GLY A C 1
ATOM 1386 O O . GLY A 1 180 ? 28.973 2.637 -13.794 1.00 69.81 180 GLY A O 1
ATOM 1387 N N . ILE A 1 181 ? 27.819 2.077 -11.958 1.00 69.50 181 ILE A N 1
ATOM 1388 C CA . ILE A 1 181 ? 28.552 0.818 -11.714 1.00 69.50 181 ILE A CA 1
ATOM 1389 C C . ILE A 1 181 ? 28.207 -0.246 -12.779 1.00 69.50 181 ILE A C 1
ATOM 1391 O O . ILE A 1 181 ? 29.017 -1.130 -13.075 1.00 69.50 181 ILE A O 1
ATOM 1395 N N . PHE A 1 182 ? 27.026 -0.152 -13.399 1.00 69.50 182 PHE A N 1
ATOM 1396 C CA . PHE A 1 182 ? 26.601 -1.045 -14.476 1.00 69.50 182 PHE A CA 1
ATOM 1397 C C . PHE A 1 182 ? 27.254 -0.657 -15.811 1.00 69.50 182 PHE A C 1
ATOM 1399 O O . PHE A 1 182 ? 26.920 0.359 -16.417 1.00 69.50 182 PHE A O 1
ATOM 1406 N N . LYS A 1 183 ? 28.179 -1.493 -16.297 1.00 54.66 183 LYS A N 1
ATOM 1407 C CA . LYS A 1 183 ? 28.817 -1.323 -17.612 1.00 54.66 183 LYS A CA 1
ATOM 1408 C C . LYS A 1 183 ? 27.781 -1.515 -18.731 1.00 54.66 183 LYS A C 1
ATOM 1410 O O . LYS A 1 183 ? 27.224 -2.601 -18.850 1.00 54.66 183 LYS A O 1
ATOM 1415 N N . GLY A 1 184 ? 27.558 -0.488 -19.557 1.00 59.59 184 GLY A N 1
ATOM 1416 C CA . GLY A 1 184 ? 26.687 -0.548 -20.746 1.00 59.59 184 GLY A CA 1
ATOM 1417 C C . GLY A 1 184 ? 25.449 0.356 -20.714 1.00 59.59 184 GLY A C 1
ATOM 1418 O O . GLY A 1 184 ? 24.759 0.454 -21.723 1.00 59.59 184 GLY A O 1
ATOM 1419 N N . VAL A 1 185 ? 25.187 1.045 -19.600 1.00 58.78 185 VAL A N 1
ATOM 1420 C CA . VAL A 1 185 ? 24.164 2.097 -19.498 1.00 58.78 185 VAL A CA 1
ATOM 1421 C C . VAL A 1 185 ? 24.907 3.416 -19.297 1.00 58.78 185 VAL A C 1
ATOM 1423 O O . VAL A 1 185 ? 25.721 3.509 -18.378 1.00 58.78 185 VAL A O 1
ATOM 1426 N N . GLU A 1 186 ? 24.701 4.416 -20.162 1.00 58.88 186 GLU A N 1
ATOM 1427 C CA . GLU A 1 186 ? 25.285 5.742 -19.917 1.00 58.88 186 GLU A CA 1
ATOM 1428 C C . GLU A 1 186 ? 24.836 6.248 -18.537 1.00 58.88 186 GLU A C 1
ATOM 1430 O O . GLU A 1 186 ? 23.668 6.058 -18.180 1.00 58.88 186 GLU A O 1
ATOM 1435 N N . PRO A 1 187 ? 25.723 6.876 -17.739 1.00 57.56 187 PRO A N 1
ATOM 1436 C CA . PRO A 1 187 ? 25.344 7.417 -16.444 1.00 57.56 187 PRO A CA 1
ATOM 1437 C C . PRO A 1 187 ? 24.206 8.418 -16.628 1.00 57.56 187 PRO A C 1
ATOM 1439 O O . PRO A 1 187 ? 24.402 9.537 -17.097 1.00 57.56 187 PRO A O 1
ATOM 1442 N N . VAL A 1 188 ? 22.997 8.010 -16.244 1.00 61.94 188 VAL A N 1
ATOM 1443 C CA . VAL A 1 188 ? 21.782 8.812 -16.421 1.00 61.94 188 VAL A CA 1
ATOM 1444 C C . VAL A 1 188 ? 21.902 10.149 -15.672 1.00 61.94 188 VAL A C 1
ATOM 1446 O O . VAL A 1 188 ? 21.316 11.154 -16.087 1.00 61.94 188 VAL A O 1
ATOM 1449 N N . GLY A 1 189 ? 22.725 10.195 -14.615 1.00 64.00 189 GLY A N 1
ATOM 1450 C CA . GLY A 1 189 ? 23.109 11.418 -13.916 1.00 64.00 189 GLY A CA 1
ATOM 1451 C C . GLY A 1 189 ? 21.891 12.260 -13.534 1.00 64.00 189 GLY A C 1
ATOM 1452 O O . GLY A 1 189 ? 20.910 11.756 -12.992 1.00 64.00 189 GLY A O 1
ATOM 1453 N N . TRP A 1 190 ? 21.931 13.548 -13.872 1.00 63.38 190 TRP A N 1
ATOM 1454 C CA . TRP A 1 190 ? 20.833 14.492 -13.636 1.00 63.38 190 TRP A CA 1
ATOM 1455 C C . TRP A 1 190 ? 19.911 14.689 -14.855 1.00 63.38 190 TRP A C 1
ATOM 1457 O O . TRP A 1 190 ? 19.004 15.517 -14.809 1.00 63.38 190 TRP A O 1
ATOM 1467 N N . SER A 1 191 ? 20.105 13.944 -15.949 1.00 64.62 191 SER A N 1
ATOM 1468 C CA . SER A 1 191 ? 19.366 14.149 -17.212 1.00 64.62 191 SER A CA 1
ATOM 1469 C C . SER A 1 191 ? 17.850 13.922 -17.080 1.00 64.62 191 SER A C 1
ATOM 1471 O O . SER A 1 191 ? 17.044 14.632 -17.688 1.00 64.62 191 SER A O 1
ATOM 1473 N N . ASN A 1 192 ? 17.437 12.997 -16.209 1.00 67.50 192 ASN A N 1
ATOM 1474 C CA . ASN A 1 192 ? 16.023 12.731 -15.928 1.00 67.50 192 ASN A CA 1
ATOM 1475 C C . ASN A 1 192 ? 15.321 13.897 -15.216 1.00 67.50 192 ASN A C 1
ATOM 1477 O O . ASN A 1 192 ? 14.115 14.080 -15.376 1.00 67.50 192 ASN A O 1
ATOM 1481 N N . TRP A 1 193 ? 16.064 14.721 -14.471 1.00 67.88 193 TRP A N 1
ATOM 1482 C CA . TRP A 1 193 ? 15.512 15.891 -13.785 1.00 67.88 193 TRP A CA 1
ATOM 1483 C C . TRP A 1 193 ? 15.205 17.040 -14.753 1.00 67.88 193 TRP A C 1
ATOM 1485 O O . TRP A 1 193 ? 14.271 17.804 -14.523 1.00 67.88 193 TRP A O 1
ATOM 1495 N N . THR A 1 194 ? 15.944 17.144 -15.861 1.00 59.53 194 THR A N 1
ATOM 1496 C CA . THR A 1 194 ? 15.796 18.228 -16.847 1.00 59.53 194 THR A CA 1
ATOM 1497 C C . THR A 1 194 ? 14.865 17.867 -18.008 1.00 59.53 194 THR A C 1
ATOM 1499 O O . THR A 1 194 ? 14.201 18.747 -18.560 1.00 59.53 194 THR A O 1
ATOM 1502 N N . THR A 1 195 ? 14.750 16.582 -18.355 1.00 57.69 195 THR A N 1
ATOM 1503 C CA . THR A 1 195 ? 13.888 16.104 -19.453 1.00 57.69 195 THR A CA 1
ATOM 1504 C C . THR A 1 195 ? 12.397 16.263 -19.131 1.00 57.69 195 THR A C 1
ATOM 1506 O O . THR A 1 195 ? 11.620 16.694 -19.983 1.00 57.69 195 THR A O 1
ATOM 1509 N N . ALA A 1 196 ? 11.994 16.031 -17.879 1.00 51.62 196 ALA A N 1
ATOM 1510 C CA . ALA A 1 196 ? 10.604 16.198 -17.451 1.00 51.62 196 ALA A CA 1
ATOM 1511 C C . ALA A 1 196 ? 10.122 17.662 -17.477 1.00 51.62 196 ALA A C 1
ATOM 1513 O O . ALA A 1 196 ? 8.977 17.931 -17.839 1.00 51.62 196 ALA A O 1
ATOM 1514 N N . MET A 1 197 ? 11.006 18.623 -17.176 1.00 49.06 197 MET A N 1
ATOM 1515 C CA . MET A 1 197 ? 10.696 20.057 -17.276 1.00 49.06 197 MET A CA 1
ATOM 1516 C C . MET A 1 197 ? 10.392 20.464 -18.729 1.00 49.06 197 MET A C 1
ATOM 1518 O O . MET A 1 197 ? 9.506 21.279 -18.979 1.00 49.06 197 MET A O 1
ATOM 1522 N N . ARG A 1 198 ? 11.091 19.868 -19.706 1.00 49.38 198 ARG A N 1
ATOM 1523 C CA . ARG A 1 198 ? 10.865 20.126 -21.138 1.00 49.38 198 ARG A CA 1
ATOM 1524 C C . ARG A 1 198 ? 9.573 19.493 -21.660 1.00 49.38 198 ARG A C 1
ATOM 1526 O O . ARG A 1 198 ? 8.901 20.124 -22.469 1.00 49.38 198 ARG A O 1
ATOM 1533 N N . LEU A 1 199 ? 9.209 18.298 -21.187 1.00 50.62 199 LEU A N 1
ATOM 1534 C CA . LEU A 1 199 ? 7.957 17.635 -21.576 1.00 50.62 199 LEU A CA 1
ATOM 1535 C C . LEU A 1 199 ? 6.722 18.378 -21.032 1.00 50.62 199 LEU A C 1
ATOM 1537 O O . LEU A 1 199 ? 5.765 18.600 -21.767 1.00 50.62 199 LEU A O 1
ATOM 1541 N N . SER A 1 200 ? 6.775 18.837 -19.777 1.00 48.53 200 SER A N 1
ATOM 1542 C CA . SER A 1 200 ? 5.699 19.615 -19.138 1.00 48.53 200 SER A CA 1
ATOM 1543 C C . SER A 1 200 ? 5.438 20.955 -19.851 1.00 48.53 200 SER A C 1
ATOM 1545 O O . SER A 1 200 ? 4.292 21.319 -20.112 1.00 48.53 200 SER A O 1
ATOM 1547 N N . LEU A 1 201 ? 6.499 21.650 -20.282 1.00 48.28 201 LEU A N 1
ATOM 1548 C CA . LEU A 1 201 ? 6.390 22.889 -21.066 1.00 48.28 201 LEU A CA 1
ATOM 1549 C C . LEU A 1 201 ? 5.888 22.674 -22.505 1.00 48.28 201 LEU A C 1
ATOM 1551 O O . LEU A 1 201 ? 5.336 23.601 -23.096 1.00 48.28 201 LEU A O 1
ATOM 1555 N N . ALA A 1 202 ? 6.083 21.484 -23.079 1.00 49.41 202 ALA A N 1
ATOM 1556 C CA . ALA A 1 202 ? 5.562 21.139 -24.401 1.00 49.41 202 ALA A CA 1
ATOM 1557 C C . ALA A 1 202 ? 4.056 20.830 -24.366 1.00 49.41 202 ALA A C 1
ATOM 1559 O O . ALA A 1 202 ? 3.341 21.222 -25.283 1.00 49.41 202 ALA A O 1
ATOM 1560 N N . VAL A 1 203 ? 3.572 20.198 -23.290 1.00 49.06 203 VAL A N 1
ATOM 1561 C CA . VAL A 1 203 ? 2.139 19.931 -23.067 1.00 49.06 203 VAL A CA 1
ATOM 1562 C C . VAL A 1 203 ? 1.366 21.215 -22.753 1.00 49.06 203 VAL A C 1
ATOM 1564 O O . VAL A 1 203 ? 0.261 21.385 -23.240 1.00 49.06 203 VAL A O 1
ATOM 1567 N N . LEU A 1 204 ? 1.960 22.168 -22.025 1.00 45.41 204 LEU A N 1
ATOM 1568 C CA . LEU A 1 204 ? 1.361 23.492 -21.768 1.00 45.41 204 LEU A CA 1
ATOM 1569 C C . LEU A 1 204 ? 1.328 24.424 -22.999 1.00 45.41 204 LEU A C 1
ATOM 1571 O O . LEU A 1 204 ? 0.817 25.539 -22.912 1.00 45.41 204 LEU A O 1
ATOM 1575 N N . ARG A 1 205 ? 1.917 24.006 -24.127 1.00 44.78 205 ARG A N 1
ATOM 1576 C CA . ARG A 1 205 ? 1.942 24.747 -25.400 1.00 44.78 205 ARG A CA 1
ATOM 1577 C C . ARG A 1 205 ? 0.969 24.197 -26.455 1.00 44.78 205 ARG A C 1
ATOM 1579 O O . ARG A 1 205 ? 0.991 24.702 -27.577 1.00 44.78 205 ARG A O 1
ATOM 1586 N N . GLN A 1 206 ? 0.153 23.199 -26.115 1.00 41.59 206 GLN A N 1
ATOM 1587 C CA . GLN A 1 206 ? -0.958 22.689 -26.931 1.00 41.59 206 GLN A CA 1
ATOM 1588 C C . GLN A 1 206 ? -2.286 22.992 -26.241 1.00 41.59 206 GLN A C 1
ATOM 1590 O O . GLN A 1 206 ? -3.269 23.211 -26.981 1.00 41.59 206 GLN A O 1
#

Radius of gyration: 23.07 Å; chains: 1; bounding box: 60×46×77 Å